Protein AF-A0A1G0IHU5-F1 (afdb_monomer)

Radius of gyration: 34.87 Å; Cα contacts (8 Å, |Δi|>4): 306; chains: 1; bounding box: 103×55×92 Å

Structure (mmCIF, N/CA/C/O backbone):
data_AF-A0A1G0IHU5-F1
#
_entry.id   AF-A0A1G0IHU5-F1
#
loop_
_atom_site.group_PDB
_atom_site.id
_atom_site.type_symbol
_atom_site.label_atom_id
_atom_site.label_alt_id
_atom_site.label_comp_id
_atom_site.label_asym_id
_atom_site.label_entity_id
_atom_site.label_seq_id
_atom_site.pdbx_PDB_ins_code
_atom_site.Cartn_x
_atom_site.Cartn_y
_atom_site.Cartn_z
_atom_site.occupancy
_atom_site.B_iso_or_equiv
_atom_site.auth_seq_id
_atom_site.auth_comp_id
_atom_site.auth_asym_id
_atom_site.auth_atom_id
_atom_site.pdbx_PDB_model_num
ATOM 1 N N . MET A 1 1 ? -79.367 5.651 58.253 1.00 60.62 1 MET A N 1
ATOM 2 C CA . MET A 1 1 ? -78.844 4.499 57.480 1.00 60.62 1 MET A CA 1
ATOM 3 C C . MET A 1 1 ? -77.615 4.851 56.625 1.00 60.62 1 MET A C 1
ATOM 5 O O . MET A 1 1 ? -76.841 3.959 56.310 1.00 60.62 1 MET A O 1
ATOM 9 N N . GLU A 1 2 ? -77.380 6.123 56.277 1.00 65.06 2 GLU A N 1
ATOM 10 C CA . GLU A 1 2 ? -76.252 6.534 55.413 1.00 65.06 2 GLU A CA 1
ATOM 11 C C . GLU A 1 2 ? -74.871 6.541 56.100 1.00 65.06 2 GLU A C 1
ATOM 13 O O . GLU A 1 2 ? -73.871 6.180 55.481 1.00 65.06 2 GLU A O 1
ATOM 18 N N . LEU A 1 3 ? -74.803 6.869 57.397 1.00 72.12 3 LEU A N 1
ATOM 19 C CA . LEU A 1 3 ? -73.546 6.939 58.163 1.00 72.12 3 LEU A CA 1
ATOM 20 C C . LEU A 1 3 ? -72.811 5.591 58.271 1.00 72.12 3 LEU A C 1
ATOM 22 O O . LEU A 1 3 ? -71.581 5.540 58.260 1.00 72.12 3 LEU A O 1
ATOM 26 N N . THR A 1 4 ? -73.549 4.485 58.350 1.00 78.25 4 THR A N 1
ATOM 27 C CA . THR A 1 4 ? -72.981 3.130 58.387 1.00 78.25 4 THR A CA 1
ATOM 28 C C . THR A 1 4 ? -72.361 2.741 57.049 1.00 78.25 4 THR A C 1
ATOM 30 O O . THR A 1 4 ? -71.260 2.195 57.031 1.00 78.25 4 THR A O 1
ATOM 33 N N . LYS A 1 5 ? -73.006 3.114 55.937 1.00 82.94 5 LYS A N 1
ATOM 34 C CA . LYS A 1 5 ? -72.528 2.829 54.578 1.00 82.94 5 LYS A CA 1
ATOM 35 C C . LYS A 1 5 ? -71.206 3.550 54.284 1.00 82.94 5 LYS A C 1
ATOM 37 O O . LYS A 1 5 ? -70.237 2.912 53.886 1.00 82.94 5 LYS A O 1
ATOM 42 N N . ALA A 1 6 ? -71.113 4.836 54.631 1.00 85.75 6 ALA A N 1
ATOM 43 C CA . ALA A 1 6 ? -69.888 5.625 54.468 1.00 85.75 6 ALA A CA 1
ATOM 44 C C . ALA A 1 6 ? -68.693 5.074 55.276 1.00 85.75 6 ALA A C 1
ATOM 46 O O . ALA A 1 6 ? -67.550 5.081 54.809 1.00 85.75 6 ALA A O 1
ATOM 47 N N . ARG A 1 7 ? -68.944 4.564 56.490 1.00 88.12 7 ARG A N 1
ATOM 48 C CA . ARG A 1 7 ? -67.910 3.942 57.332 1.00 88.12 7 ARG A CA 1
ATOM 49 C C . ARG A 1 7 ? -67.387 2.642 56.724 1.00 88.12 7 ARG A C 1
ATOM 51 O O . ARG A 1 7 ? -66.179 2.393 56.755 1.00 88.12 7 ARG A O 1
ATOM 58 N N . ASP A 1 8 ? -68.280 1.813 56.202 1.00 92.56 8 ASP A N 1
ATOM 59 C CA . ASP A 1 8 ? -67.909 0.525 55.621 1.00 92.56 8 ASP A CA 1
ATOM 60 C C . ASP A 1 8 ? -67.184 0.717 54.277 1.00 92.56 8 ASP A C 1
ATOM 62 O O . ASP A 1 8 ? -66.145 0.089 54.051 1.00 92.56 8 ASP A O 1
ATOM 66 N N . ASP A 1 9 ? -67.601 1.699 53.472 1.00 91.94 9 ASP A N 1
ATOM 67 C CA . ASP A 1 9 ? -66.885 2.131 52.265 1.00 91.94 9 ASP A CA 1
ATOM 68 C C . ASP A 1 9 ? -65.465 2.622 52.587 1.00 91.94 9 ASP A C 1
ATOM 70 O O . ASP A 1 9 ? -64.494 2.257 51.911 1.00 91.94 9 ASP A O 1
ATOM 74 N N . TRP A 1 10 ? -65.301 3.407 53.659 1.00 94.50 10 TRP A N 1
ATOM 75 C CA . TRP A 1 10 ? -63.981 3.852 54.109 1.00 94.50 10 TRP A CA 1
ATOM 76 C C . TRP A 1 10 ? -63.093 2.677 54.531 1.00 94.50 10 TRP A C 1
ATOM 78 O O . TRP A 1 10 ? -61.923 2.625 54.140 1.00 94.50 10 TRP A O 1
ATOM 88 N N . LYS A 1 11 ? -63.638 1.695 55.263 1.00 93.19 11 LYS A N 1
ATOM 89 C CA . LYS A 1 11 ? -62.898 0.485 55.664 1.00 93.19 11 LYS A CA 1
ATOM 90 C C . LYS A 1 11 ? -62.445 -0.331 54.455 1.00 93.19 11 LYS A C 1
ATOM 92 O O . LYS A 1 11 ? -61.284 -0.747 54.405 1.00 93.19 11 LYS A O 1
ATOM 97 N N . ILE A 1 12 ? -63.319 -0.526 53.467 1.00 93.44 12 ILE A N 1
ATOM 98 C CA . ILE A 1 12 ? -62.986 -1.232 52.220 1.00 93.44 12 ILE A CA 1
ATOM 99 C C . ILE A 1 12 ? -61.882 -0.477 51.471 1.00 93.44 12 ILE A C 1
ATOM 101 O O . ILE A 1 12 ? -60.873 -1.069 51.078 1.00 93.44 12 ILE A O 1
ATOM 105 N N . LYS A 1 13 ? -62.005 0.848 51.345 1.00 94.00 13 LYS A N 1
ATOM 106 C CA . LYS A 1 13 ? -61.009 1.696 50.675 1.00 94.00 13 LYS A CA 1
ATOM 107 C C . LYS A 1 13 ? -59.659 1.680 51.392 1.00 94.00 13 LYS A C 1
ATOM 109 O O . LYS A 1 13 ? -58.624 1.585 50.731 1.00 94.00 13 LYS A O 1
ATOM 114 N N . ALA A 1 14 ? -59.650 1.730 52.723 1.00 93.94 14 ALA A N 1
ATOM 115 C CA . ALA A 1 14 ? -58.438 1.636 53.533 1.00 93.94 14 ALA A CA 1
ATOM 116 C C . ALA A 1 14 ? -57.754 0.268 53.366 1.00 93.94 14 ALA A C 1
ATOM 118 O O . ALA A 1 14 ? -56.542 0.210 53.142 1.00 93.94 14 ALA A O 1
ATOM 119 N N . LYS A 1 15 ? -58.527 -0.827 53.377 1.00 93.69 15 LYS A N 1
ATOM 120 C CA . LYS A 1 15 ? -58.019 -2.190 53.150 1.00 93.69 15 LYS A CA 1
ATOM 121 C C . LYS A 1 15 ? -57.417 -2.346 51.752 1.00 93.69 15 LYS A C 1
ATOM 123 O O . LYS A 1 15 ? -56.297 -2.845 51.628 1.00 93.69 15 LYS A O 1
ATOM 128 N N . ASN A 1 16 ? -58.106 -1.854 50.722 1.00 94.50 16 ASN A N 1
ATOM 129 C CA . ASN A 1 16 ? -57.633 -1.897 49.336 1.00 94.50 16 ASN A CA 1
ATOM 130 C C . ASN A 1 16 ? -56.354 -1.070 49.156 1.00 94.50 16 ASN A C 1
ATOM 132 O O . ASN A 1 16 ? -55.374 -1.568 48.606 1.00 94.50 16 ASN A O 1
ATOM 136 N N . ARG A 1 17 ? -56.303 0.150 49.707 1.00 93.00 17 ARG A N 1
ATOM 137 C CA . ARG A 1 17 ? -55.085 0.982 49.703 1.00 93.00 17 ARG A CA 1
ATOM 138 C C . ARG A 1 17 ? -53.914 0.289 50.400 1.00 93.00 17 ARG A C 1
ATOM 140 O O . ARG A 1 17 ? -52.807 0.288 49.868 1.00 93.00 17 ARG A O 1
ATOM 147 N N . GLY A 1 18 ? -54.151 -0.344 51.549 1.00 95.38 18 GLY A N 1
ATOM 148 C CA . GLY A 1 18 ? -53.125 -1.098 52.273 1.00 95.38 18 GLY A CA 1
ATOM 149 C C . GLY A 1 18 ? -52.634 -2.347 51.530 1.00 95.38 18 GLY A C 1
ATOM 150 O O . GLY A 1 18 ? -51.463 -2.715 51.642 1.00 95.38 18 GLY A O 1
ATOM 151 N N . ALA A 1 19 ? -53.497 -3.009 50.756 1.00 93.88 19 ALA A N 1
ATOM 152 C CA . ALA A 1 19 ? -53.109 -4.122 49.890 1.00 93.88 19 ALA A CA 1
ATOM 153 C C . ALA A 1 19 ? -52.240 -3.641 48.716 1.00 93.88 19 ALA A C 1
ATOM 155 O O . ALA A 1 19 ? -51.133 -4.149 48.533 1.00 93.88 19 ALA A O 1
ATOM 156 N N . VAL A 1 20 ? -52.681 -2.601 48.000 1.00 94.81 20 VAL A N 1
ATOM 157 C CA . VAL A 1 20 ? -51.940 -1.998 46.877 1.00 94.81 20 VAL A CA 1
ATOM 158 C C . VAL A 1 20 ? -50.572 -1.480 47.328 1.00 94.81 20 VAL A C 1
ATOM 160 O O . VAL A 1 20 ? -49.559 -1.793 46.707 1.00 94.81 20 VAL A O 1
ATOM 163 N N . ALA A 1 21 ? -50.503 -0.767 48.457 1.00 94.19 21 ALA A N 1
ATOM 164 C CA . ALA A 1 21 ? -49.241 -0.256 48.992 1.00 94.19 21 ALA A CA 1
ATOM 165 C C . ALA A 1 21 ? -48.247 -1.378 49.345 1.00 94.19 21 ALA A C 1
ATOM 167 O O . ALA A 1 21 ? -47.041 -1.221 49.147 1.00 94.19 21 ALA A O 1
ATOM 168 N N . ARG A 1 22 ? -48.730 -2.527 49.840 1.00 94.69 22 ARG A N 1
ATOM 169 C CA . ARG A 1 22 ? -47.876 -3.696 50.115 1.00 94.69 22 ARG A CA 1
ATOM 170 C C . ARG A 1 22 ? -47.328 -4.322 48.837 1.00 94.69 22 ARG A C 1
ATOM 172 O O . ARG A 1 22 ? -46.149 -4.669 48.816 1.00 94.69 22 ARG A O 1
ATOM 179 N N . VAL A 1 23 ? -48.148 -4.442 47.793 1.00 95.00 23 VAL A N 1
ATOM 180 C CA . VAL A 1 23 ? -47.707 -4.952 46.484 1.00 95.00 23 VAL A CA 1
ATOM 181 C C . VAL A 1 23 ? -46.656 -4.020 45.879 1.00 95.00 23 VAL A C 1
ATOM 183 O O . VAL A 1 23 ? -45.553 -4.469 45.583 1.00 95.00 23 VAL A O 1
ATOM 186 N N . LEU A 1 24 ? -46.926 -2.711 45.827 1.00 94.38 24 LEU A N 1
ATOM 187 C CA . LEU A 1 24 ? -45.989 -1.722 45.280 1.00 94.38 24 LEU A CA 1
ATOM 188 C C . LEU A 1 24 ? -44.645 -1.700 46.018 1.00 94.38 24 LEU A C 1
ATOM 190 O O . LEU A 1 24 ? -43.597 -1.598 45.385 1.00 94.38 24 LEU A O 1
ATOM 194 N N . ARG A 1 25 ? -44.644 -1.844 47.351 1.00 95.31 25 ARG A N 1
ATOM 195 C CA . ARG A 1 25 ? -43.393 -1.948 48.122 1.00 95.31 25 ARG A CA 1
ATOM 196 C C . ARG A 1 25 ? -42.572 -3.173 47.722 1.00 95.31 25 ARG A C 1
ATOM 198 O O . ARG A 1 25 ? -41.359 -3.049 47.571 1.00 95.31 25 ARG A O 1
ATOM 205 N N . LYS A 1 26 ? -43.208 -4.333 47.522 1.00 95.56 26 LYS A N 1
ATOM 206 C CA . LYS A 1 26 ? -42.517 -5.548 47.055 1.00 95.56 26 LYS A CA 1
ATOM 207 C C . LYS A 1 26 ? -41.953 -5.358 45.645 1.00 95.56 26 LYS A C 1
ATOM 209 O O . LYS A 1 26 ? -40.797 -5.705 45.404 1.00 95.56 26 LYS A O 1
ATOM 214 N N . GLU A 1 27 ? -42.730 -4.749 44.752 1.00 93.88 27 GLU A N 1
ATOM 215 C CA . GLU A 1 27 ? -42.315 -4.441 43.379 1.00 93.88 27 GLU A CA 1
ATOM 216 C C . GLU A 1 27 ? -41.086 -3.517 43.357 1.00 93.88 27 GLU A C 1
ATOM 218 O O . GLU A 1 27 ? -40.096 -3.808 42.686 1.00 93.88 27 GLU A O 1
ATOM 223 N N . LEU A 1 28 ? -41.102 -2.442 44.156 1.00 95.12 28 LEU A N 1
ATOM 224 C CA . LEU A 1 28 ? -39.994 -1.487 44.258 1.00 95.12 28 LEU A CA 1
ATOM 225 C C . LEU A 1 28 ? -38.710 -2.136 44.780 1.00 95.12 28 LEU A C 1
ATOM 227 O O . LEU A 1 28 ? -37.630 -1.865 44.250 1.00 95.12 28 LEU A O 1
ATOM 231 N N . VAL A 1 29 ? -38.811 -3.009 45.786 1.00 95.81 29 VAL A N 1
ATOM 232 C CA . VAL A 1 29 ? -37.656 -3.763 46.299 1.00 95.81 29 VAL A CA 1
ATOM 233 C C . VAL A 1 29 ? -37.077 -4.663 45.206 1.00 95.81 29 VAL A C 1
ATOM 235 O O . VAL A 1 29 ? -35.861 -4.658 44.997 1.00 95.81 29 VAL A O 1
ATOM 238 N N . ARG A 1 30 ? -37.930 -5.366 44.450 1.00 95.50 30 ARG A N 1
ATOM 239 C CA . ARG A 1 30 ? -37.507 -6.222 43.330 1.00 95.50 30 ARG A CA 1
ATOM 240 C C . ARG A 1 30 ? -36.810 -5.421 42.229 1.00 95.50 30 ARG A C 1
ATOM 242 O O . ARG A 1 30 ? -35.717 -5.790 41.802 1.00 95.50 30 ARG A O 1
ATOM 249 N N . ILE A 1 31 ? -37.399 -4.306 41.798 1.00 93.31 31 ILE A N 1
ATOM 250 C CA . ILE A 1 31 ? -36.826 -3.439 40.756 1.00 93.31 31 ILE A CA 1
ATOM 251 C C . ILE A 1 31 ? -35.471 -2.882 41.204 1.00 93.31 31 ILE A C 1
ATOM 253 O O . ILE A 1 31 ? -34.513 -2.893 40.428 1.00 93.31 31 ILE A O 1
ATOM 257 N N . LYS A 1 32 ? -35.353 -2.443 42.463 1.00 94.75 32 LYS A N 1
ATOM 258 C CA . LYS A 1 32 ? -34.095 -1.916 43.009 1.00 94.75 32 LYS A CA 1
ATOM 259 C C . LYS A 1 32 ? -33.007 -2.992 43.079 1.00 94.75 32 LYS A C 1
ATOM 261 O O . LYS A 1 32 ? -31.864 -2.713 42.720 1.00 94.75 32 LYS A O 1
ATOM 266 N N . ALA A 1 33 ? -33.357 -4.218 43.473 1.00 94.38 33 ALA A N 1
ATOM 267 C CA . ALA A 1 33 ? -32.432 -5.351 43.479 1.00 94.38 33 ALA A CA 1
ATOM 268 C C . ALA A 1 33 ? -31.935 -5.692 42.063 1.00 94.38 33 ALA A C 1
ATOM 270 O O . ALA A 1 33 ? -30.727 -5.807 41.853 1.00 94.38 33 ALA A O 1
ATOM 271 N N . ASN A 1 34 ? -32.840 -5.755 41.081 1.00 93.12 34 ASN A N 1
ATOM 272 C CA . ASN A 1 34 ? -32.489 -6.007 39.681 1.00 93.12 34 ASN A CA 1
ATOM 273 C C . ASN A 1 34 ? -31.591 -4.906 39.109 1.00 93.12 34 ASN A C 1
ATOM 275 O O . ASN A 1 34 ? -30.564 -5.203 38.500 1.00 93.12 34 ASN A O 1
ATOM 279 N N . ARG A 1 35 ? -31.928 -3.633 39.353 1.00 93.44 35 ARG A N 1
ATOM 280 C CA . ARG A 1 35 ? -31.104 -2.492 38.927 1.00 93.44 35 ARG A CA 1
ATOM 281 C C . ARG A 1 35 ? -29.695 -2.577 39.514 1.00 93.44 35 ARG A C 1
ATOM 283 O O . ARG A 1 35 ? -28.726 -2.401 38.781 1.00 93.44 35 ARG A O 1
ATOM 290 N N . ASN A 1 36 ? -29.573 -2.886 40.804 1.00 94.50 36 ASN A N 1
ATOM 291 C CA . ASN A 1 36 ? -28.273 -3.029 41.457 1.00 94.50 36 ASN A CA 1
ATOM 292 C C . ASN A 1 36 ? -27.466 -4.209 40.899 1.00 94.50 36 ASN A C 1
ATOM 294 O O . ASN A 1 36 ? -26.257 -4.079 40.715 1.00 94.50 36 ASN A O 1
ATOM 298 N N . ALA A 1 37 ? -28.107 -5.341 40.602 1.00 93.88 37 ALA A N 1
ATOM 299 C CA . ALA A 1 37 ? -27.440 -6.480 39.976 1.00 93.88 37 ALA A CA 1
ATOM 300 C C . ALA A 1 37 ? -26.920 -6.135 38.569 1.00 93.88 37 ALA A C 1
ATOM 302 O O . ALA A 1 37 ? -25.780 -6.464 38.237 1.00 93.88 37 ALA A O 1
ATOM 303 N N . SER A 1 38 ? -27.715 -5.423 37.767 1.00 90.06 38 SER A N 1
ATOM 304 C CA . SER A 1 38 ? -27.302 -4.958 36.439 1.00 90.06 38 SER A CA 1
ATOM 305 C C . SER A 1 38 ? -26.157 -3.950 36.506 1.00 90.06 38 SER A C 1
ATOM 307 O O . SER A 1 38 ? -25.194 -4.089 35.761 1.00 90.06 38 SER A O 1
ATOM 309 N N . LEU A 1 39 ? -26.205 -2.987 37.434 1.00 93.69 39 LEU A N 1
ATOM 310 C CA . LEU A 1 39 ? -25.115 -2.025 37.632 1.00 93.69 39 LEU A CA 1
ATOM 311 C C . LEU A 1 39 ? -23.805 -2.722 38.014 1.00 93.69 39 LEU A C 1
ATOM 313 O O . LEU A 1 39 ? -22.766 -2.415 37.441 1.00 93.69 39 LEU A O 1
ATOM 317 N N . LYS A 1 40 ? -23.853 -3.716 38.910 1.00 93.81 40 LYS A N 1
ATOM 318 C CA . LYS A 1 40 ? -22.669 -4.520 39.252 1.00 93.81 40 LYS A CA 1
ATOM 319 C C . LYS A 1 40 ? -22.106 -5.261 38.038 1.00 93.81 40 LYS A C 1
ATOM 321 O O . LYS A 1 40 ? -20.894 -5.287 37.859 1.00 93.81 40 LYS A O 1
ATOM 326 N N . LYS A 1 41 ? -22.966 -5.834 37.187 1.00 93.50 41 LYS A N 1
ATOM 327 C CA . LYS A 1 41 ? -22.529 -6.490 35.944 1.00 93.50 41 LYS A CA 1
ATOM 328 C C . LYS A 1 41 ? -21.871 -5.507 34.981 1.00 93.50 41 LYS A C 1
ATOM 330 O O . LYS A 1 41 ? -20.849 -5.858 34.408 1.00 93.50 41 LYS A O 1
ATOM 335 N N . ILE A 1 42 ? -22.427 -4.305 34.825 1.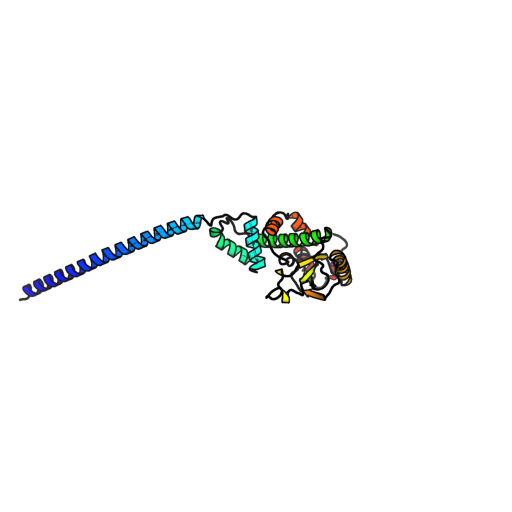00 89.88 42 ILE A N 1
ATOM 336 C CA . ILE A 1 42 ? -21.853 -3.260 33.966 1.00 89.88 42 ILE A CA 1
ATOM 337 C C . ILE A 1 42 ? -20.462 -2.876 34.464 1.00 89.88 42 ILE A C 1
ATOM 339 O O . ILE A 1 42 ? -19.528 -2.936 33.679 1.00 89.88 42 ILE A O 1
ATOM 343 N N . VAL A 1 43 ? -20.298 -2.597 35.761 1.00 93.19 43 VAL A N 1
ATOM 344 C CA . VAL A 1 43 ? -18.990 -2.235 36.337 1.00 93.19 43 VAL A CA 1
ATOM 345 C C . VAL A 1 43 ? -17.957 -3.346 36.124 1.00 93.19 43 VAL A C 1
ATOM 347 O O . VAL A 1 43 ? -16.862 -3.082 35.640 1.00 93.19 43 VAL A O 1
ATOM 350 N N . VAL A 1 44 ? -18.316 -4.607 36.396 1.00 91.50 44 VAL A N 1
ATOM 351 C CA . VAL A 1 44 ? -17.413 -5.753 36.175 1.00 91.50 44 VAL A CA 1
ATOM 352 C C . VAL A 1 44 ? -17.079 -5.933 34.692 1.00 91.50 44 VAL A C 1
ATOM 354 O O . VAL A 1 44 ? -15.946 -6.268 34.351 1.00 91.50 44 VAL A O 1
ATOM 357 N N . LEU A 1 45 ? -18.051 -5.741 33.796 1.00 85.94 45 LEU A N 1
ATOM 358 C CA . LEU A 1 45 ? -17.824 -5.822 32.355 1.00 85.94 45 LEU A CA 1
ATOM 359 C C . LEU A 1 45 ? -16.933 -4.683 31.871 1.00 85.94 45 LEU A C 1
ATOM 361 O O . LEU A 1 45 ? -16.021 -4.958 31.106 1.00 85.94 45 LEU A O 1
ATOM 365 N N . GLU A 1 46 ? -17.139 -3.452 32.333 1.00 84.31 46 GLU A N 1
ATOM 366 C CA . GLU A 1 46 ? -16.281 -2.305 32.026 1.00 84.31 46 GLU A CA 1
ATOM 367 C C . GLU A 1 46 ? -14.851 -2.532 32.513 1.00 84.31 46 GLU A C 1
ATOM 369 O O . GLU A 1 46 ? -13.906 -2.259 31.779 1.00 84.31 46 GLU A O 1
ATOM 374 N N . GLU A 1 47 ? -14.672 -3.098 33.703 1.00 86.38 47 GLU A N 1
ATOM 375 C CA . GLU A 1 47 ? -13.357 -3.415 34.259 1.00 86.38 47 GLU A CA 1
ATOM 376 C C . GLU A 1 47 ? -12.663 -4.554 33.491 1.00 86.38 47 GLU A C 1
ATOM 378 O O . GLU A 1 47 ? -11.471 -4.462 33.174 1.00 86.38 47 GLU A O 1
ATOM 383 N N . LYS A 1 48 ? -13.417 -5.579 33.068 1.00 82.94 48 LYS A N 1
ATOM 384 C CA . LYS A 1 48 ? -12.942 -6.607 32.122 1.00 82.94 48 LYS A CA 1
ATOM 385 C C . LYS A 1 48 ? -12.587 -6.019 30.755 1.00 82.94 48 LYS A C 1
ATOM 387 O O . LYS A 1 48 ? -11.562 -6.377 30.189 1.00 82.94 48 LYS A O 1
ATOM 392 N N . LEU A 1 49 ? -13.381 -5.090 30.229 1.00 74.06 49 LEU A N 1
ATOM 393 C CA . LEU A 1 49 ? -13.137 -4.446 28.934 1.00 74.06 49 LEU A CA 1
ATOM 394 C C . LEU A 1 49 ? -11.945 -3.487 28.999 1.00 74.06 49 LEU A C 1
ATOM 396 O O . LEU A 1 49 ? -11.209 -3.353 28.026 1.00 74.06 49 LEU A O 1
ATOM 400 N N . LYS A 1 50 ? -11.723 -2.845 30.148 1.00 72.69 50 LYS A N 1
ATOM 401 C CA . LYS A 1 50 ? -10.582 -1.961 30.405 1.00 72.69 50 LYS A CA 1
ATOM 402 C C . LYS A 1 50 ? -9.288 -2.755 30.586 1.00 72.69 50 LYS A C 1
ATOM 404 O O . LYS A 1 50 ? -8.267 -2.368 30.025 1.00 72.69 50 LYS A O 1
ATOM 409 N N . SER A 1 51 ? -9.340 -3.890 31.285 1.00 66.62 51 SER A N 1
ATOM 410 C CA . SER A 1 51 ? -8.201 -4.816 31.402 1.00 66.62 51 SER A CA 1
ATOM 411 C C . SER A 1 51 ? -7.881 -5.530 30.083 1.00 66.62 51 SER A C 1
ATOM 413 O O . SER A 1 51 ? -6.711 -5.661 29.740 1.00 66.62 51 SER A O 1
ATOM 415 N N . GLN A 1 52 ? -8.885 -5.898 29.281 1.00 62.66 52 GLN A N 1
ATOM 416 C CA . GLN A 1 52 ? -8.680 -6.433 27.926 1.00 62.66 52 GLN A CA 1
ATOM 417 C C . GLN A 1 52 ? -8.241 -5.353 26.922 1.00 62.66 52 GLN A C 1
ATOM 419 O O . GLN A 1 52 ? -7.430 -5.616 26.038 1.00 62.66 52 GLN A O 1
ATOM 424 N N . GLY A 1 53 ? -8.724 -4.117 27.067 1.00 51.19 53 GLY A N 1
ATOM 425 C CA . GLY A 1 53 ? -8.354 -2.976 26.224 1.00 51.19 53 GLY A CA 1
ATOM 426 C C . GLY A 1 53 ? -6.917 -2.489 26.432 1.00 51.19 53 GLY A C 1
ATOM 427 O O . GLY A 1 53 ? -6.337 -1.908 25.515 1.00 51.19 53 GLY A O 1
ATOM 428 N N . ALA A 1 54 ? -6.314 -2.773 27.590 1.00 51.56 54 ALA A N 1
ATOM 429 C CA . ALA A 1 54 ? -4.902 -2.497 27.849 1.00 51.56 54 ALA A CA 1
ATOM 430 C C . ALA A 1 54 ? -3.955 -3.356 26.985 1.00 51.56 54 ALA A C 1
ATOM 432 O O . ALA A 1 54 ? -2.834 -2.934 26.718 1.00 51.56 54 ALA A O 1
ATOM 433 N N . ALA A 1 55 ? -4.411 -4.512 26.485 1.00 48.66 55 ALA A N 1
ATOM 434 C CA . ALA A 1 55 ? -3.600 -5.413 25.662 1.00 48.66 55 ALA A CA 1
ATOM 435 C C . ALA A 1 55 ? -3.493 -5.001 24.177 1.00 48.66 55 ALA A C 1
ATOM 437 O O . ALA A 1 55 ? -2.700 -5.582 23.445 1.00 48.66 55 ALA A O 1
ATOM 438 N N . LEU A 1 56 ? -4.264 -4.006 23.712 1.00 51.53 56 LEU A N 1
ATOM 439 C CA . LEU A 1 56 ? -4.322 -3.625 22.288 1.00 51.53 56 LEU A CA 1
ATOM 440 C C . LEU A 1 56 ? -3.840 -2.202 21.989 1.00 51.53 56 LEU A C 1
ATOM 442 O O . LEU A 1 56 ? -3.757 -1.818 20.825 1.00 51.53 56 LEU A O 1
ATOM 446 N N . SER A 1 57 ? -3.474 -1.419 23.004 1.00 53.12 57 SER A N 1
ATOM 447 C CA . SER A 1 57 ? -2.953 -0.062 22.806 1.00 53.12 57 SER A CA 1
ATOM 448 C C . SER A 1 57 ? -1.449 -0.068 22.509 1.00 53.12 57 SER A C 1
ATOM 450 O O . SER A 1 57 ? -0.672 0.644 23.149 1.00 53.12 57 SER A O 1
ATOM 452 N N . ILE A 1 58 ? -1.020 -0.856 21.525 1.00 61.22 58 ILE A N 1
ATOM 453 C CA . ILE A 1 58 ? 0.315 -0.698 20.950 1.00 61.22 58 ILE A CA 1
ATOM 454 C C . ILE A 1 58 ? 0.200 0.455 19.965 1.00 61.22 58 ILE A C 1
ATOM 456 O O . ILE A 1 58 ? -0.337 0.298 18.872 1.00 61.22 58 ILE A O 1
ATOM 460 N N . LYS A 1 59 ? 0.672 1.636 20.368 1.00 75.69 59 LYS A N 1
ATOM 461 C CA . LYS A 1 59 ? 0.873 2.753 19.445 1.00 75.69 59 LYS A CA 1
ATOM 462 C C . LYS A 1 59 ? 1.776 2.245 18.311 1.00 75.69 59 LYS A C 1
ATOM 464 O O . LYS A 1 59 ? 2.938 1.947 18.592 1.00 75.69 59 LYS A O 1
ATOM 469 N N . PRO A 1 60 ? 1.282 2.117 17.066 1.00 81.81 60 PRO A N 1
ATOM 470 C CA . PRO A 1 60 ? 2.071 1.607 15.972 1.00 81.81 60 PRO A CA 1
ATOM 471 C C . PRO A 1 60 ? 3.214 2.581 15.757 1.00 81.81 60 PRO A C 1
ATOM 473 O O . PRO A 1 60 ? 3.028 3.806 15.718 1.00 81.81 60 PRO A O 1
ATOM 476 N N . ASP A 1 61 ? 4.409 2.026 15.627 1.00 89.06 61 ASP A N 1
ATOM 477 C CA . ASP A 1 61 ? 5.532 2.793 15.138 1.00 89.06 61 ASP A CA 1
ATOM 478 C C . ASP A 1 61 ? 5.259 3.249 13.692 1.00 89.06 61 ASP A C 1
ATOM 480 O O . ASP A 1 61 ? 4.283 2.867 13.030 1.00 89.06 61 ASP A O 1
ATOM 484 N N . LYS A 1 62 ? 6.122 4.127 13.184 1.00 90.62 62 LYS A N 1
ATOM 485 C CA . LYS A 1 62 ? 5.930 4.707 11.853 1.00 90.62 62 LYS A CA 1
ATOM 486 C C . LYS A 1 62 ? 5.925 3.634 10.756 1.00 90.62 62 LYS A C 1
ATOM 488 O O . LYS A 1 62 ? 5.167 3.774 9.799 1.00 90.62 62 LYS A O 1
ATOM 493 N N . VAL A 1 63 ? 6.732 2.579 10.903 1.00 93.25 63 VAL A N 1
ATOM 494 C CA . VAL A 1 63 ? 6.803 1.454 9.956 1.00 93.25 63 VAL A CA 1
ATOM 495 C C . VAL A 1 63 ? 5.478 0.705 9.927 1.00 93.25 63 VAL A C 1
ATOM 497 O O . VAL A 1 63 ? 4.909 0.530 8.852 1.00 93.25 63 VAL A O 1
ATOM 500 N N . THR A 1 64 ? 4.942 0.341 11.092 1.00 92.06 64 THR A N 1
ATOM 501 C CA . THR A 1 64 ? 3.660 -0.364 11.203 1.00 92.06 64 THR A CA 1
ATOM 502 C C . THR A 1 64 ? 2.521 0.473 10.633 1.00 92.06 64 THR A C 1
ATOM 504 O O . THR A 1 64 ? 1.686 -0.042 9.890 1.00 92.06 64 THR A O 1
ATOM 507 N N . LEU A 1 65 ? 2.503 1.784 10.902 1.00 93.44 65 LEU A N 1
ATOM 508 C CA . LEU A 1 65 ? 1.500 2.680 10.326 1.00 93.44 65 LEU A CA 1
ATOM 509 C C . LEU A 1 65 ? 1.575 2.718 8.792 1.00 93.44 65 LEU A C 1
ATOM 511 O O . LEU A 1 65 ? 0.538 2.669 8.127 1.00 93.44 65 LEU A O 1
ATOM 515 N N . ILE A 1 66 ? 2.782 2.801 8.226 1.00 94.31 66 ILE A N 1
ATOM 516 C CA . ILE A 1 66 ? 2.994 2.771 6.772 1.00 94.31 66 ILE A CA 1
ATOM 517 C C . ILE A 1 66 ? 2.557 1.425 6.200 1.00 94.31 66 ILE A C 1
ATOM 519 O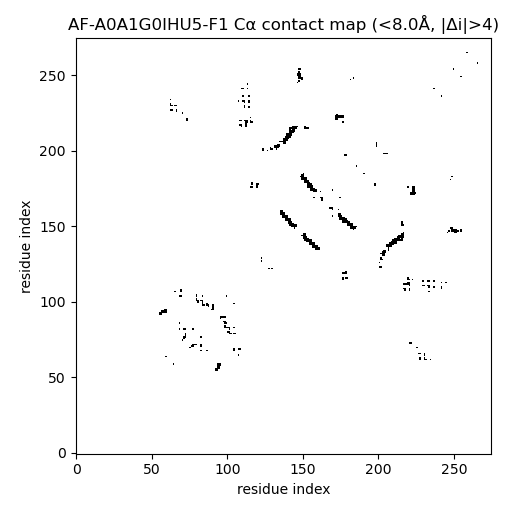 O . ILE A 1 66 ? 1.824 1.416 5.216 1.00 94.31 66 ILE A O 1
ATOM 523 N N . HIS A 1 67 ? 2.934 0.316 6.837 1.00 94.38 67 HIS A N 1
ATOM 524 C CA . HIS A 1 67 ? 2.538 -1.026 6.424 1.00 94.38 67 HIS A CA 1
ATOM 525 C C . HIS A 1 67 ? 1.014 -1.166 6.378 1.00 94.38 67 HIS A C 1
ATOM 527 O O . HIS A 1 67 ? 0.469 -1.446 5.317 1.00 94.38 67 HIS A O 1
ATOM 533 N N . ILE A 1 68 ? 0.306 -0.845 7.468 1.00 93.69 68 ILE A N 1
ATOM 534 C CA . ILE A 1 68 ? -1.168 -0.870 7.505 1.00 93.69 68 ILE A CA 1
ATOM 535 C C . ILE A 1 68 ? -1.757 0.007 6.392 1.00 93.69 68 ILE A C 1
ATOM 537 O O . ILE A 1 68 ? -2.667 -0.409 5.676 1.00 93.69 68 ILE A O 1
ATOM 541 N N . THR A 1 69 ? -1.231 1.223 6.224 1.00 94.62 69 THR A N 1
ATOM 542 C CA . THR A 1 69 ? -1.714 2.172 5.212 1.00 94.62 69 THR A CA 1
ATOM 543 C C . THR A 1 69 ? -1.549 1.626 3.793 1.00 94.62 69 THR A C 1
ATOM 545 O O . THR A 1 69 ? -2.470 1.736 2.983 1.00 94.62 69 THR A O 1
ATOM 548 N N . LEU A 1 70 ? -0.389 1.046 3.483 1.00 93.81 70 LEU A N 1
ATOM 549 C CA . LEU A 1 70 ? -0.095 0.474 2.172 1.00 93.81 70 LEU A CA 1
ATOM 550 C C . LEU A 1 70 ? -0.880 -0.820 1.941 1.00 93.81 70 LEU A C 1
ATOM 552 O O . LEU A 1 70 ? -1.402 -0.994 0.847 1.00 93.81 70 LEU A O 1
ATOM 556 N N . SER A 1 71 ? -1.099 -1.659 2.956 1.00 92.19 71 SER A N 1
ATOM 557 C CA . SER A 1 71 ? -1.967 -2.840 2.843 1.00 92.19 71 SER A CA 1
ATOM 558 C C . SER A 1 71 ? -3.416 -2.462 2.523 1.00 92.19 71 SER A C 1
ATOM 560 O O . SER A 1 71 ? -4.038 -3.086 1.664 1.00 92.19 71 SER A O 1
ATOM 562 N N . LEU A 1 72 ? -3.952 -1.395 3.129 1.00 93.19 72 LEU A N 1
ATOM 563 C CA . LEU A 1 72 ? -5.285 -0.880 2.781 1.00 93.19 72 LEU A CA 1
ATOM 564 C C . LEU A 1 72 ? -5.372 -0.429 1.313 1.00 93.19 72 LEU A C 1
ATOM 566 O O . LEU A 1 72 ? -6.434 -0.533 0.700 1.00 93.19 72 LEU A O 1
ATOM 570 N N . PHE A 1 73 ? -4.271 0.058 0.739 1.00 90.69 73 PHE A N 1
ATOM 571 C CA . PHE A 1 73 ? -4.212 0.451 -0.667 1.00 90.69 73 PHE A CA 1
ATOM 572 C C . PHE A 1 73 ? -4.018 -0.746 -1.610 1.00 90.69 73 PHE A C 1
ATOM 574 O O . PHE A 1 73 ? -4.780 -0.906 -2.558 1.00 90.69 73 PHE A O 1
ATOM 581 N N . LEU A 1 74 ? -3.017 -1.587 -1.352 1.00 83.88 74 LEU A N 1
ATOM 582 C CA . LEU A 1 74 ? -2.592 -2.667 -2.246 1.00 83.88 74 LEU A CA 1
ATOM 583 C C . LEU A 1 74 ? -3.526 -3.874 -2.189 1.00 83.88 74 LEU A C 1
ATOM 585 O O . LEU A 1 74 ? -3.890 -4.429 -3.227 1.00 83.88 74 LEU A O 1
ATOM 589 N N . VAL A 1 75 ? -3.929 -4.256 -0.977 1.00 85.19 75 VAL A N 1
ATOM 590 C CA . VAL A 1 75 ? -4.813 -5.401 -0.732 1.00 85.19 75 VAL A CA 1
ATOM 591 C C . VAL A 1 75 ? -6.259 -4.932 -0.686 1.00 85.19 75 VAL A C 1
ATOM 593 O O . VAL A 1 75 ? -7.097 -5.435 -1.423 1.00 85.19 75 VAL A O 1
ATOM 596 N N . GLY A 1 76 ? -6.545 -3.906 0.120 1.00 84.62 76 GLY A N 1
ATOM 597 C CA . GLY A 1 76 ? -7.909 -3.393 0.280 1.00 84.62 76 GLY A CA 1
ATOM 598 C C . GLY A 1 76 ? -8.440 -2.599 -0.918 1.00 84.62 76 GLY A C 1
ATOM 599 O O . GLY A 1 76 ? -9.631 -2.298 -0.956 1.00 84.62 76 GLY A O 1
ATOM 600 N N . ARG A 1 77 ? -7.575 -2.217 -1.873 1.00 85.31 77 ARG A N 1
ATOM 601 C CA . ARG A 1 77 ? -7.912 -1.381 -3.046 1.00 85.31 77 ARG A CA 1
ATOM 602 C C . ARG A 1 77 ? -8.652 -0.089 -2.679 1.00 85.31 77 ARG A C 1
ATOM 604 O O . ARG A 1 77 ? -9.441 0.449 -3.455 1.00 85.31 77 ARG A O 1
ATOM 611 N N . ILE A 1 78 ? -8.378 0.446 -1.489 1.00 88.44 78 ILE A N 1
ATOM 612 C CA . ILE A 1 78 ? -9.056 1.629 -0.961 1.00 88.44 78 ILE A CA 1
ATOM 613 C C . ILE A 1 78 ? -8.364 2.895 -1.483 1.00 88.44 78 ILE A C 1
ATOM 615 O O . ILE A 1 78 ? -7.154 3.065 -1.360 1.00 88.44 78 ILE A O 1
ATOM 619 N N . GLY A 1 79 ? -9.127 3.850 -2.019 1.00 85.62 79 GLY A N 1
ATOM 620 C CA . GLY A 1 79 ? -8.573 5.141 -2.447 1.00 85.62 79 GLY A CA 1
ATOM 621 C C . GLY A 1 79 ? -7.990 5.964 -1.283 1.00 85.62 79 GLY A C 1
ATOM 622 O O . GLY A 1 79 ? -8.499 5.930 -0.165 1.00 85.62 79 GLY A O 1
ATOM 623 N N . PHE A 1 80 ? -6.966 6.789 -1.531 1.00 89.75 80 PHE A N 1
ATOM 624 C CA . PHE A 1 80 ? -6.202 7.486 -0.474 1.00 89.75 80 PHE A CA 1
ATOM 625 C C . PHE A 1 80 ? -7.042 8.323 0.498 1.00 89.75 80 PHE A C 1
ATOM 627 O O . PHE A 1 80 ? -6.798 8.326 1.705 1.00 89.75 80 PHE A O 1
ATOM 634 N N . ARG A 1 81 ? -8.055 9.038 -0.008 1.00 92.75 81 ARG A N 1
ATOM 635 C CA . ARG A 1 81 ? -8.975 9.815 0.841 1.00 92.75 81 ARG A CA 1
ATOM 636 C C . ARG A 1 81 ? -9.809 8.905 1.742 1.00 92.75 81 ARG A C 1
ATOM 638 O O . ARG A 1 81 ? -10.082 9.260 2.884 1.00 92.75 81 ARG A O 1
ATOM 645 N N . ALA A 1 82 ? -10.217 7.741 1.240 1.00 93.81 82 ALA A N 1
ATOM 646 C CA . ALA A 1 82 ? -10.931 6.749 2.031 1.00 93.81 82 ALA A CA 1
ATOM 647 C C . ALA A 1 82 ? -10.008 6.108 3.077 1.00 93.81 82 ALA A C 1
ATOM 649 O O . ALA A 1 82 ? -10.401 6.074 4.236 1.00 93.81 82 ALA A O 1
ATOM 650 N N . ILE A 1 83 ? -8.763 5.759 2.733 1.00 95.88 83 ILE A N 1
ATOM 651 C CA . ILE A 1 83 ? -7.767 5.278 3.709 1.00 95.88 83 ILE A CA 1
ATOM 652 C C . ILE A 1 83 ? -7.568 6.294 4.838 1.00 95.88 83 ILE A C 1
ATOM 654 O O . ILE A 1 83 ? -7.640 5.938 6.010 1.00 95.88 83 ILE A O 1
ATOM 658 N N . SER A 1 84 ? -7.387 7.576 4.506 1.00 95.62 84 SER A N 1
ATOM 659 C CA . SER A 1 84 ? -7.234 8.639 5.510 1.00 95.62 84 SER A CA 1
ATOM 660 C C . SER A 1 84 ? -8.435 8.711 6.467 1.00 95.62 84 SER A C 1
ATOM 662 O O . SER A 1 84 ? -8.257 8.838 7.679 1.00 95.62 84 SER A O 1
ATOM 664 N N . ARG A 1 85 ? -9.664 8.557 5.948 1.00 96.06 85 ARG A N 1
ATOM 665 C CA . ARG A 1 85 ? -10.890 8.491 6.766 1.00 96.06 85 ARG A CA 1
ATOM 666 C C . ARG A 1 85 ? -10.946 7.230 7.630 1.00 96.06 85 ARG A C 1
ATOM 668 O O . ARG A 1 85 ? -11.260 7.344 8.809 1.00 96.06 85 ARG A O 1
ATOM 675 N N . VAL A 1 86 ? -10.607 6.065 7.079 1.00 95.06 86 VAL A N 1
ATOM 676 C CA . VAL A 1 86 ? -10.558 4.790 7.816 1.00 95.06 86 VAL A CA 1
ATOM 677 C C . VAL A 1 86 ? -9.577 4.889 8.983 1.00 95.06 86 VAL A C 1
ATOM 679 O O . VAL A 1 86 ? -9.953 4.636 10.123 1.00 95.06 86 VAL A O 1
ATOM 682 N N . LEU A 1 87 ? -8.352 5.357 8.738 1.00 94.56 87 LEU A N 1
ATOM 683 C CA . LEU A 1 87 ? -7.343 5.531 9.786 1.00 94.56 87 LEU A CA 1
ATOM 684 C C . LEU A 1 87 ? -7.748 6.582 10.825 1.00 94.56 87 LEU A C 1
ATOM 686 O O . LEU A 1 87 ? -7.384 6.456 11.991 1.00 94.56 87 LEU A O 1
ATOM 690 N N . LYS A 1 88 ? -8.523 7.600 10.431 1.00 93.75 88 LYS A N 1
ATOM 691 C CA . LYS A 1 88 ? -9.097 8.574 11.368 1.00 93.75 88 LYS A CA 1
ATOM 692 C C . LYS A 1 88 ? -10.151 7.939 12.276 1.00 93.75 88 LYS A C 1
ATOM 694 O O . LYS A 1 88 ? -10.170 8.245 13.459 1.00 93.75 88 LYS A O 1
ATOM 699 N N . VAL A 1 89 ? -11.003 7.059 11.752 1.00 93.62 89 VAL A N 1
ATOM 700 C CA . VAL A 1 89 ? -11.994 6.322 12.560 1.00 93.62 89 VAL A CA 1
ATOM 701 C C . VAL A 1 89 ? -11.300 5.351 13.516 1.00 93.62 89 VAL A C 1
ATOM 703 O O . VAL A 1 89 ? -11.680 5.243 14.679 1.00 93.62 89 VAL A O 1
ATOM 706 N N . LEU A 1 90 ? -10.247 4.682 13.047 1.00 90.12 90 LEU A N 1
ATOM 707 C CA . LEU A 1 90 ? -9.492 3.710 13.835 1.00 90.12 90 LEU A CA 1
ATOM 708 C C . LEU A 1 90 ? -8.448 4.346 14.764 1.00 90.12 90 LEU A C 1
ATOM 710 O O . LEU A 1 90 ? -7.773 3.622 15.491 1.00 90.12 90 LEU A O 1
ATOM 714 N N . SER A 1 91 ? -8.304 5.674 14.781 1.00 89.56 91 SER A N 1
ATOM 715 C CA . SER A 1 91 ? -7.183 6.339 15.454 1.00 89.56 91 SER A CA 1
ATOM 716 C C . SER A 1 91 ? -7.143 6.068 16.959 1.00 89.56 91 SER A C 1
ATOM 718 O O . SER A 1 91 ? -6.066 5.853 17.507 1.00 89.56 91 SER A O 1
ATOM 720 N N . SER A 1 92 ? -8.306 6.014 17.618 1.00 83.88 92 SER A N 1
ATOM 721 C CA . SER A 1 92 ? -8.420 5.728 19.054 1.00 83.88 92 SER A CA 1
ATOM 722 C C . SER A 1 92 ? -8.090 4.277 19.398 1.00 83.88 92 SER A C 1
ATOM 724 O O . SER A 1 92 ? -7.526 4.012 20.454 1.00 83.88 92 SER A O 1
ATOM 726 N N . LYS A 1 93 ? -8.412 3.338 18.503 1.00 84.75 93 LYS A N 1
ATOM 727 C CA . LYS A 1 93 ? -8.141 1.905 18.682 1.00 84.75 93 LYS A CA 1
ATOM 728 C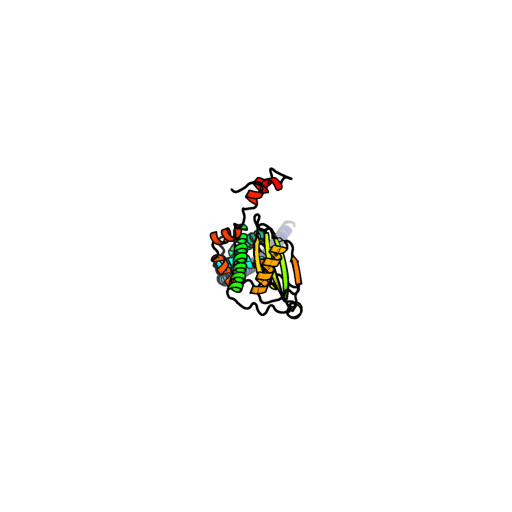 C . LYS A 1 93 ? -6.706 1.539 18.340 1.00 84.75 93 LYS A C 1
ATOM 730 O O . LYS A 1 93 ? -6.137 0.671 18.984 1.00 84.75 93 LYS A O 1
ATOM 735 N N . LEU A 1 94 ? -6.130 2.223 17.359 1.00 83.75 94 LEU A N 1
ATOM 736 C CA . LEU A 1 94 ? -4.751 2.037 16.933 1.00 83.75 94 LEU A CA 1
ATOM 737 C C . LEU A 1 94 ? -3.779 2.949 17.692 1.00 83.75 94 LEU A C 1
ATOM 739 O O . LEU A 1 94 ? -2.609 2.945 17.372 1.00 83.75 94 LEU A O 1
ATOM 743 N N . GLY A 1 95 ? -4.207 3.800 18.629 1.00 85.62 95 GLY A N 1
ATOM 744 C CA . GLY A 1 95 ? -3.294 4.730 19.313 1.00 85.62 95 GLY A CA 1
ATOM 745 C C . GLY A 1 95 ? -2.576 5.723 18.379 1.00 85.62 95 GLY A C 1
ATOM 746 O O . GLY A 1 95 ? -1.489 6.211 18.695 1.00 85.62 95 GLY A O 1
ATOM 747 N N . ILE A 1 96 ? -3.157 6.028 17.214 1.00 87.81 96 ILE A N 1
ATOM 748 C CA . ILE A 1 96 ? -2.587 6.959 16.233 1.00 87.81 96 ILE A CA 1
ATOM 749 C C . ILE A 1 96 ? -2.988 8.383 16.624 1.00 87.81 96 ILE A C 1
ATOM 751 O O . ILE A 1 96 ? -4.165 8.732 16.604 1.00 87.81 96 ILE A O 1
ATOM 755 N N . ALA A 1 97 ? -2.005 9.239 16.909 1.00 85.50 97 ALA A N 1
ATOM 756 C CA . ALA A 1 97 ? -2.265 10.633 17.281 1.00 85.50 97 ALA A CA 1
ATOM 757 C C . ALA A 1 97 ? -2.904 11.448 16.140 1.00 85.50 97 ALA A C 1
ATOM 759 O O . ALA A 1 97 ? -3.788 12.270 16.366 1.00 85.50 97 ALA A O 1
ATOM 760 N N . LYS A 1 98 ? -2.458 11.222 14.898 1.00 89.12 98 LYS A N 1
ATOM 761 C CA . LYS A 1 98 ? -2.969 11.903 13.705 1.00 89.12 98 LYS A CA 1
ATOM 762 C C . LYS A 1 98 ? -2.936 10.964 12.506 1.00 89.12 98 LYS A C 1
ATOM 764 O O . LYS A 1 98 ? -1.873 10.474 12.134 1.00 89.12 98 LYS A O 1
ATOM 769 N N . ALA A 1 99 ? -4.094 10.742 11.890 1.00 92.00 99 ALA A N 1
ATOM 770 C CA . ALA A 1 99 ? -4.179 9.961 10.663 1.00 92.00 99 ALA A CA 1
ATOM 771 C C . ALA A 1 99 ? -3.421 10.665 9.517 1.00 92.00 99 ALA A C 1
ATOM 773 O O . ALA A 1 99 ? -3.521 11.893 9.383 1.00 92.00 99 ALA A O 1
ATOM 774 N N . PRO A 1 100 ? -2.680 9.921 8.675 1.00 93.94 100 PRO A N 1
ATOM 775 C CA . PRO A 1 100 ? -2.006 10.498 7.520 1.00 93.94 100 PRO A CA 1
ATOM 776 C C . PRO A 1 100 ? -3.039 11.064 6.539 1.00 93.94 100 PRO A C 1
ATOM 778 O O . PRO A 1 100 ? -4.101 10.475 6.310 1.00 93.94 100 PRO A O 1
ATOM 781 N N . CYS A 1 101 ? -2.744 12.226 5.955 1.00 94.19 101 CYS A N 1
ATOM 782 C CA . CYS A 1 101 ? -3.600 12.803 4.924 1.00 94.19 101 CYS A CA 1
ATOM 783 C C . CYS A 1 101 ? -3.403 12.069 3.589 1.00 94.19 101 CYS A C 1
ATOM 785 O O . CYS A 1 101 ? -2.394 11.396 3.374 1.00 94.19 101 CYS A O 1
ATOM 787 N N . ALA A 1 102 ? -4.347 12.230 2.658 1.00 88.44 102 ALA A N 1
ATOM 788 C CA . ALA A 1 102 ? -4.285 11.580 1.346 1.00 88.44 102 ALA A CA 1
ATOM 789 C C . ALA A 1 102 ? -2.969 11.857 0.589 1.00 88.44 102 ALA A C 1
ATOM 791 O O . ALA A 1 102 ? -2.470 10.969 -0.097 1.00 88.44 102 ALA A O 1
ATOM 792 N N . GLN A 1 103 ? -2.379 13.049 0.750 1.00 86.56 103 GLN A N 1
ATOM 793 C CA . GLN A 1 103 ? -1.092 13.381 0.134 1.00 86.56 103 GLN A CA 1
ATOM 794 C C . GLN A 1 103 ? 0.063 12.572 0.737 1.00 86.56 103 GLN A C 1
ATOM 796 O O . GLN A 1 103 ? 0.891 12.044 0.001 1.00 86.56 103 GLN A O 1
ATOM 801 N N . THR A 1 104 ? 0.107 12.428 2.065 1.00 92.81 104 THR A N 1
ATOM 802 C CA . THR A 1 104 ? 1.106 11.588 2.743 1.00 92.81 104 THR A CA 1
ATOM 803 C C . THR A 1 104 ? 1.024 10.143 2.260 1.00 92.81 104 THR A C 1
ATOM 805 O O . THR A 1 104 ? 2.047 9.546 1.943 1.00 92.81 104 THR A O 1
ATOM 808 N N . ILE A 1 105 ? -0.195 9.616 2.130 1.00 91.94 105 ILE A N 1
ATOM 809 C CA . ILE A 1 105 ? -0.446 8.259 1.631 1.00 91.94 105 ILE A CA 1
ATOM 810 C C . ILE A 1 105 ? 0.040 8.123 0.183 1.00 91.94 105 ILE A C 1
ATOM 812 O O . ILE A 1 105 ? 0.765 7.185 -0.136 1.00 91.94 105 ILE A O 1
ATOM 816 N N . SER A 1 106 ? -0.291 9.090 -0.680 1.00 84.62 106 SER A N 1
ATOM 817 C CA . SER A 1 106 ? 0.185 9.115 -2.068 1.00 84.62 106 SER A CA 1
ATOM 818 C C . SER A 1 106 ? 1.714 9.122 -2.153 1.00 84.62 106 SER A C 1
ATOM 820 O O . SER A 1 106 ? 2.280 8.426 -2.993 1.00 84.62 106 SER A O 1
ATOM 822 N N . ASN A 1 107 ? 2.388 9.880 -1.284 1.00 85.50 107 ASN A N 1
ATOM 823 C CA . ASN A 1 107 ? 3.848 9.916 -1.236 1.00 85.50 107 ASN A CA 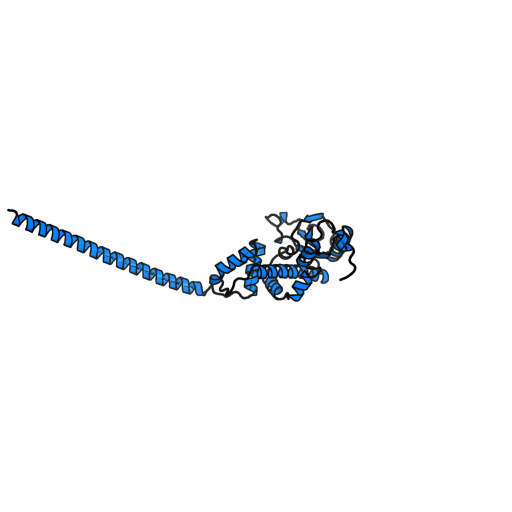1
ATOM 824 C C . ASN A 1 107 ? 4.428 8.560 -0.813 1.00 85.50 107 ASN A C 1
ATOM 826 O O . ASN A 1 107 ? 5.406 8.115 -1.402 1.00 85.50 107 ASN A O 1
ATOM 830 N N . TRP A 1 108 ? 3.827 7.875 0.165 1.00 92.94 108 TRP A N 1
ATOM 831 C CA . TRP A 1 108 ? 4.274 6.537 0.572 1.00 92.94 108 TRP A CA 1
ATOM 832 C C . TRP A 1 108 ? 4.107 5.495 -0.531 1.00 92.94 108 TRP A C 1
ATOM 834 O O . TRP A 1 108 ? 5.025 4.715 -0.754 1.00 92.94 108 TRP A O 1
ATOM 844 N N . VAL A 1 109 ? 2.991 5.515 -1.265 1.00 86.56 109 VAL A N 1
ATOM 845 C CA . VAL A 1 109 ? 2.780 4.617 -2.416 1.00 86.56 109 VAL A CA 1
ATOM 846 C C . VAL A 1 109 ? 3.820 4.858 -3.507 1.00 86.56 109 VAL A C 1
ATOM 848 O O . VAL A 1 109 ? 4.355 3.919 -4.088 1.00 86.56 109 VAL A O 1
ATOM 851 N N . MET A 1 110 ? 4.148 6.118 -3.770 1.00 78.31 110 MET A N 1
ATOM 852 C CA . MET A 1 110 ? 5.158 6.460 -4.766 1.00 78.31 110 MET A CA 1
ATOM 853 C C . MET A 1 110 ? 6.564 6.046 -4.333 1.00 78.31 110 MET A C 1
ATOM 855 O O . MET A 1 110 ? 7.315 5.500 -5.129 1.00 78.31 110 MET A O 1
ATOM 859 N N . ARG A 1 111 ? 6.908 6.225 -3.056 1.00 83.50 111 ARG A N 1
ATOM 860 C CA . ARG A 1 111 ? 8.164 5.702 -2.504 1.00 83.50 111 ARG A CA 1
ATOM 861 C C . ARG A 1 111 ? 8.221 4.184 -2.563 1.00 83.50 111 ARG A C 1
ATOM 863 O O . ARG A 1 111 ? 9.271 3.653 -2.882 1.00 83.50 111 ARG A O 1
ATOM 870 N N . LEU A 1 112 ? 7.108 3.492 -2.317 1.00 85.31 112 LEU A N 1
ATOM 871 C CA . LEU A 1 112 ? 7.044 2.043 -2.504 1.00 85.31 112 LEU A CA 1
ATOM 872 C C . LEU A 1 112 ? 7.292 1.674 -3.970 1.00 85.31 112 LEU A C 1
ATOM 874 O O . LEU A 1 112 ? 8.044 0.749 -4.244 1.00 85.31 112 LEU A O 1
ATOM 878 N N . SER A 1 113 ? 6.717 2.434 -4.903 1.00 75.56 113 SER A N 1
ATOM 879 C CA . SER A 1 113 ? 6.948 2.247 -6.341 1.00 75.56 113 SER A CA 1
ATOM 880 C C . SER A 1 113 ? 8.438 2.385 -6.679 1.00 75.56 113 SER A C 1
ATOM 882 O O . SER A 1 113 ? 8.976 1.551 -7.400 1.00 75.56 113 SER A O 1
ATOM 884 N N . ILE A 1 114 ? 9.122 3.379 -6.099 1.00 71.38 114 ILE A N 1
ATOM 885 C CA . ILE A 1 114 ? 10.577 3.568 -6.230 1.00 71.38 114 ILE A CA 1
ATOM 886 C C . ILE A 1 114 ? 11.340 2.389 -5.628 1.00 71.38 114 ILE A C 1
ATOM 888 O O . ILE A 1 114 ? 12.222 1.864 -6.292 1.00 71.38 114 ILE A O 1
ATOM 892 N N . VAL A 1 115 ? 10.986 1.936 -4.422 1.00 79.75 115 VAL A N 1
ATOM 893 C CA . VAL A 1 115 ? 11.621 0.773 -3.776 1.00 79.75 115 VAL A CA 1
ATOM 894 C C . VAL A 1 115 ? 11.514 -0.469 -4.659 1.00 79.75 115 VAL A C 1
ATOM 896 O O . VAL A 1 115 ? 12.499 -1.182 -4.824 1.00 79.75 115 VAL A O 1
ATOM 899 N N . LYS A 1 116 ? 10.342 -0.724 -5.250 1.00 75.44 116 LYS A N 1
ATOM 900 C CA . LYS A 1 116 ? 10.129 -1.870 -6.144 1.00 75.44 116 LYS A CA 1
ATOM 901 C C . LYS A 1 116 ? 10.914 -1.732 -7.452 1.00 75.44 116 LYS A C 1
ATOM 903 O O . LYS A 1 116 ? 11.505 -2.705 -7.901 1.00 75.44 116 LYS A O 1
ATOM 908 N N . ILE A 1 117 ? 10.989 -0.525 -8.016 1.00 65.62 117 ILE A N 1
ATOM 909 C CA . ILE A 1 117 ? 11.802 -0.242 -9.210 1.00 65.62 117 ILE A CA 1
ATOM 910 C C . ILE A 1 117 ? 13.297 -0.406 -8.914 1.00 65.62 117 ILE A C 1
ATOM 912 O O . ILE A 1 117 ? 14.005 -1.046 -9.678 1.00 65.62 117 ILE A O 1
ATOM 916 N N . GLN A 1 118 ? 13.785 0.147 -7.804 1.00 70.19 118 GLN A N 1
ATOM 917 C CA . GLN A 1 118 ? 15.181 0.023 -7.389 1.00 70.19 118 GLN A CA 1
ATOM 918 C C . GLN A 1 118 ? 15.547 -1.430 -7.127 1.00 70.19 118 GLN A C 1
ATOM 920 O O . GLN A 1 118 ? 16.592 -1.862 -7.589 1.00 70.19 118 GLN A O 1
ATOM 925 N N . ALA A 1 119 ? 14.672 -2.193 -6.468 1.00 69.19 119 ALA A N 1
ATOM 926 C CA . ALA A 1 119 ? 14.876 -3.623 -6.281 1.00 69.19 119 ALA A CA 1
ATOM 927 C C . ALA A 1 119 ? 15.001 -4.350 -7.628 1.00 69.19 119 ALA A C 1
ATOM 929 O O . ALA A 1 119 ? 15.911 -5.153 -7.776 1.00 69.19 119 ALA A O 1
ATOM 930 N N . ALA A 1 120 ? 14.162 -4.026 -8.618 1.00 61.41 120 ALA A N 1
ATOM 931 C CA . ALA A 1 120 ? 14.274 -4.593 -9.964 1.00 61.41 120 ALA A CA 1
ATOM 932 C C . ALA A 1 120 ? 15.596 -4.206 -10.663 1.00 61.41 120 ALA A C 1
ATOM 934 O O . ALA A 1 120 ? 16.252 -5.057 -11.254 1.00 61.41 120 ALA A O 1
ATOM 935 N N . ILE A 1 121 ? 16.041 -2.949 -10.541 1.00 60.66 121 ILE A N 1
ATOM 936 C CA . ILE A 1 121 ? 17.308 -2.468 -11.128 1.00 60.66 121 ILE A CA 1
ATOM 937 C C . ILE A 1 121 ? 18.536 -3.069 -10.425 1.00 60.66 121 ILE A C 1
ATOM 939 O O . ILE A 1 121 ? 19.524 -3.410 -11.068 1.00 60.66 121 ILE A O 1
ATOM 943 N N . GLU A 1 122 ? 18.533 -3.151 -9.095 1.00 63.09 122 GLU A N 1
ATOM 944 C CA . GLU A 1 122 ? 19.621 -3.770 -8.327 1.00 63.09 122 GLU A CA 1
ATOM 945 C C . GLU A 1 122 ? 19.719 -5.260 -8.634 1.00 63.09 122 GLU A C 1
ATOM 947 O O . GLU A 1 122 ? 20.820 -5.785 -8.787 1.00 63.09 122 GLU A O 1
ATOM 952 N N . PHE A 1 123 ? 18.569 -5.911 -8.793 1.00 58.38 123 PHE A N 1
ATOM 953 C CA . PHE A 1 123 ? 18.474 -7.291 -9.232 1.00 58.38 123 PHE A CA 1
ATOM 954 C C . PHE A 1 123 ? 19.087 -7.485 -10.632 1.00 58.38 123 PHE A C 1
ATOM 956 O O . PHE A 1 123 ? 19.922 -8.371 -10.803 1.00 58.38 123 PHE A O 1
ATOM 963 N N . GLU A 1 124 ? 18.779 -6.598 -11.589 1.00 50.31 124 GLU A N 1
ATOM 964 C CA . GLU A 1 124 ? 19.402 -6.561 -12.925 1.00 50.31 124 GLU A CA 1
ATOM 965 C C . GLU A 1 124 ? 20.935 -6.416 -12.848 1.00 50.31 124 GLU A C 1
ATOM 967 O O . GLU A 1 124 ? 21.683 -7.152 -13.492 1.00 50.31 124 GLU A O 1
ATOM 972 N N . LYS A 1 125 ? 21.426 -5.474 -12.034 1.00 53.16 125 LYS A N 1
ATOM 973 C CA . LYS A 1 125 ? 22.863 -5.166 -11.912 1.00 53.16 125 LYS A CA 1
ATOM 974 C C . LYS A 1 125 ? 23.668 -6.244 -11.200 1.00 53.16 125 LYS A C 1
ATOM 976 O O . LYS A 1 125 ? 24.856 -6.384 -11.475 1.00 53.16 125 LYS A O 1
ATOM 981 N N . ALA A 1 126 ? 23.055 -6.973 -10.272 1.00 55.16 126 ALA A N 1
ATOM 982 C CA . ALA A 1 126 ? 23.729 -8.011 -9.501 1.00 55.16 126 ALA A CA 1
ATOM 983 C C . ALA A 1 126 ? 24.036 -9.271 -10.329 1.00 55.16 126 ALA A C 1
ATOM 985 O O . ALA A 1 126 ? 24.585 -10.225 -9.779 1.00 55.16 126 ALA A O 1
ATOM 986 N N . GLY A 1 127 ? 23.646 -9.316 -11.614 1.00 46.78 127 GLY A N 1
ATOM 987 C CA . GLY A 1 127 ? 23.654 -10.556 -12.394 1.00 46.78 127 GLY A CA 1
ATOM 988 C C . GLY A 1 127 ?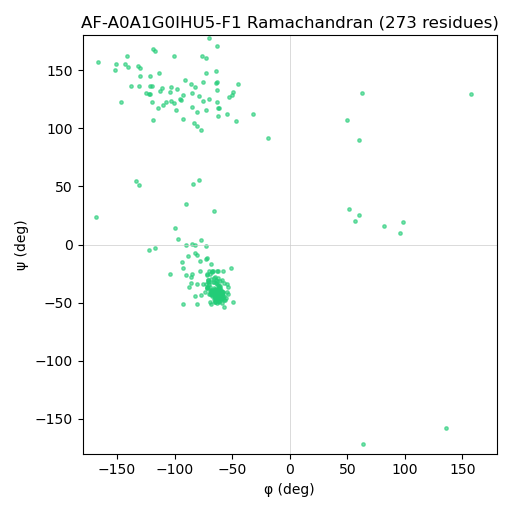 22.817 -11.642 -11.717 1.00 46.78 127 GLY A C 1
ATOM 989 O O . GLY A 1 127 ? 23.044 -12.831 -11.940 1.00 46.78 127 GLY A O 1
ATOM 990 N N . GLY A 1 128 ? 21.903 -11.228 -10.828 1.00 43.78 128 GLY A N 1
ATOM 991 C CA . GLY A 1 128 ? 21.007 -12.115 -10.130 1.00 43.78 128 GLY A CA 1
ATOM 992 C C . GLY A 1 128 ? 20.165 -12.761 -11.199 1.00 43.78 128 GLY A C 1
ATOM 993 O O . GLY A 1 128 ? 19.377 -12.081 -11.848 1.00 43.78 128 GLY A O 1
ATOM 994 N N . LEU A 1 129 ? 20.386 -14.057 -11.411 1.00 40.34 129 LEU A N 1
ATOM 995 C CA . LEU A 1 129 ? 19.492 -14.896 -12.183 1.00 40.34 129 LEU A CA 1
ATOM 996 C C . LEU A 1 129 ? 18.087 -14.583 -11.678 1.00 40.34 129 LEU A C 1
ATOM 998 O O . LEU A 1 129 ? 17.712 -15.015 -10.582 1.00 40.34 129 LEU A O 1
ATOM 1002 N N . VAL A 1 130 ? 17.294 -13.849 -12.470 1.00 45.06 130 VAL A N 1
ATOM 1003 C CA . VAL A 1 130 ? 15.862 -14.097 -12.396 1.00 45.06 130 VAL A CA 1
ATOM 1004 C C . VAL A 1 130 ? 15.792 -15.593 -12.607 1.00 45.06 130 VAL A C 1
ATOM 1006 O O . VAL A 1 130 ? 16.460 -16.085 -13.520 1.00 45.06 130 VAL A O 1
ATOM 1009 N N . ARG A 1 131 ? 15.117 -16.312 -11.699 1.00 46.12 131 ARG A N 1
ATOM 1010 C CA . ARG A 1 131 ? 14.766 -17.722 -11.907 1.00 46.12 131 ARG A CA 1
ATOM 1011 C C . ARG A 1 131 ? 14.546 -17.885 -13.393 1.00 46.12 131 ARG A C 1
ATOM 1013 O O . ARG A 1 131 ? 13.640 -17.205 -13.859 1.00 46.12 131 ARG A O 1
ATOM 1020 N N . ASP A 1 132 ? 15.425 -18.631 -14.062 1.00 44.91 132 ASP A N 1
ATOM 1021 C CA . ASP A 1 132 ? 15.469 -18.819 -15.511 1.00 44.91 132 ASP A CA 1
ATOM 1022 C C . ASP A 1 132 ? 14.114 -18.426 -16.125 1.00 44.91 132 ASP A C 1
ATOM 1024 O O . ASP A 1 132 ? 13.175 -19.225 -16.100 1.00 44.91 132 ASP A O 1
ATOM 1028 N N . ILE A 1 133 ? 13.930 -17.158 -16.555 1.00 50.88 133 ILE A N 1
ATOM 1029 C CA . ILE A 1 133 ? 12.690 -16.754 -17.251 1.00 50.88 133 ILE A CA 1
ATOM 1030 C C . ILE A 1 133 ? 12.868 -17.248 -18.685 1.00 50.88 133 ILE A C 1
ATOM 1032 O O . ILE A 1 133 ? 12.863 -16.502 -19.663 1.00 50.88 133 ILE A O 1
ATOM 1036 N N . THR A 1 134 ? 13.118 -18.542 -18.797 1.00 47.62 134 THR A N 1
ATOM 1037 C CA . THR A 1 134 ? 13.348 -19.284 -20.011 1.00 47.62 134 THR A CA 1
ATOM 1038 C C . THR A 1 134 ? 12.220 -20.303 -20.049 1.00 47.62 134 THR A C 1
ATOM 1040 O O . THR A 1 134 ? 12.155 -21.234 -19.257 1.00 47.62 134 THR A O 1
ATOM 1043 N N . ASN A 1 135 ? 11.273 -20.060 -20.958 1.00 51.16 135 ASN A N 1
ATOM 1044 C CA . ASN A 1 135 ? 9.996 -20.765 -21.088 1.00 51.16 135 ASN A CA 1
ATOM 1045 C C . ASN A 1 135 ? 9.051 -20.641 -19.874 1.00 51.16 135 ASN A C 1
ATOM 1047 O O . ASN A 1 135 ? 9.394 -20.898 -18.728 1.00 51.16 135 ASN A O 1
ATOM 1051 N N . GLY A 1 136 ? 7.793 -20.281 -20.141 1.00 61.50 136 GLY A N 1
ATOM 1052 C CA . GLY A 1 136 ? 6.749 -20.281 -19.111 1.00 61.50 136 GLY A CA 1
ATOM 1053 C C . GLY A 1 136 ? 6.451 -18.929 -18.461 1.00 61.50 136 GLY A C 1
ATOM 1054 O O . GLY A 1 136 ? 5.838 -18.914 -17.403 1.00 61.50 136 GLY A O 1
ATOM 1055 N N . TYR A 1 137 ? 6.819 -17.801 -19.076 1.00 70.81 137 TYR A N 1
ATOM 1056 C CA . TYR A 1 137 ? 6.342 -16.472 -18.672 1.00 70.81 137 TYR A CA 1
ATOM 1057 C C . TYR A 1 137 ? 5.815 -15.680 -19.875 1.00 70.81 137 TYR A C 1
ATOM 1059 O O . TYR A 1 137 ? 6.359 -15.779 -20.978 1.00 70.81 137 TYR A O 1
ATOM 1067 N N . VAL A 1 138 ? 4.776 -14.874 -19.651 1.00 73.94 138 VAL A N 1
ATOM 1068 C CA . VAL A 1 138 ? 4.274 -13.855 -20.586 1.00 73.94 138 VAL A CA 1
ATOM 1069 C C . VAL A 1 138 ? 4.726 -12.499 -20.093 1.00 73.94 138 VAL A C 1
ATOM 1071 O O . VAL A 1 138 ? 4.565 -12.180 -18.913 1.00 73.94 138 VAL A O 1
ATOM 1074 N N . TRP A 1 139 ? 5.297 -11.703 -20.992 1.00 74.62 139 TRP A N 1
ATOM 1075 C CA . TRP A 1 139 ? 5.658 -10.334 -20.669 1.00 74.62 139 TRP A CA 1
ATOM 1076 C C . TRP A 1 139 ? 4.479 -9.425 -21.011 1.00 74.62 139 TRP A C 1
ATOM 1078 O O . TRP A 1 139 ? 3.773 -9.626 -21.994 1.00 74.62 139 TRP A O 1
ATOM 1088 N N . MET A 1 140 ? 4.235 -8.420 -20.188 1.00 75.19 140 MET A N 1
ATOM 1089 C CA . MET A 1 140 ? 3.255 -7.375 -20.453 1.00 75.19 140 MET A CA 1
ATOM 1090 C C . MET A 1 140 ? 3.990 -6.050 -20.443 1.00 75.19 140 MET A C 1
ATOM 1092 O O . MET A 1 140 ? 4.850 -5.810 -19.594 1.00 75.19 140 MET A O 1
ATOM 1096 N N . ILE A 1 141 ? 3.670 -5.205 -21.406 1.00 73.44 141 ILE A N 1
ATOM 1097 C CA . ILE A 1 141 ? 4.285 -3.902 -21.563 1.00 73.44 141 ILE A CA 1
ATOM 1098 C C . ILE A 1 141 ? 3.185 -2.882 -21.319 1.00 73.44 141 ILE A C 1
ATOM 1100 O O . ILE A 1 141 ? 2.202 -2.845 -22.046 1.00 73.44 141 ILE A O 1
ATOM 1104 N N . ASP A 1 142 ? 3.347 -2.069 -20.283 1.00 76.19 142 ASP A N 1
ATOM 1105 C CA . ASP A 1 142 ? 2.465 -0.929 -20.034 1.00 76.19 142 ASP A CA 1
ATOM 1106 C C . ASP A 1 142 ? 3.237 0.340 -20.370 1.00 76.19 142 ASP A C 1
ATOM 1108 O O . ASP A 1 142 ? 4.320 0.605 -19.823 1.00 76.19 142 ASP A O 1
ATOM 1112 N N . LEU A 1 143 ? 2.670 1.118 -21.285 1.00 68.31 143 LEU A N 1
ATOM 1113 C CA . LEU A 1 143 ? 3.059 2.495 -21.522 1.00 68.31 143 LEU A CA 1
ATOM 1114 C C . LEU A 1 143 ? 2.065 3.378 -20.797 1.00 68.31 143 LEU A C 1
ATOM 1116 O O . LEU A 1 143 ? 0.895 3.465 -21.164 1.00 68.31 143 LEU A O 1
ATOM 1120 N N . SER A 1 144 ? 2.536 4.127 -19.809 1.00 67.69 144 SER A N 1
ATOM 1121 C CA . SER A 1 144 ? 1.667 5.106 -19.180 1.00 67.69 144 SER A CA 1
ATOM 1122 C C . SER A 1 144 ? 2.301 6.467 -19.037 1.00 67.69 144 SER A C 1
ATOM 1124 O O . SER A 1 144 ? 3.513 6.668 -18.975 1.00 67.69 144 SER A O 1
ATOM 1126 N N . ILE A 1 145 ? 1.409 7.445 -19.011 1.00 59.31 145 ILE A N 1
ATOM 1127 C CA . ILE A 1 145 ? 1.732 8.849 -18.869 1.00 59.31 145 ILE A CA 1
ATOM 1128 C C . ILE A 1 145 ? 2.169 9.056 -17.416 1.00 59.31 145 ILE A C 1
ATOM 1130 O O . ILE A 1 145 ? 1.398 8.827 -16.479 1.00 59.31 145 ILE A O 1
ATOM 1134 N N . GLY A 1 146 ? 3.431 9.432 -17.218 1.00 55.94 146 GLY A N 1
ATOM 1135 C CA . GLY A 1 146 ? 3.943 9.837 -15.916 1.00 55.94 146 GLY A CA 1
ATOM 1136 C C . GLY A 1 146 ? 3.371 11.188 -15.476 1.00 55.94 146 GLY A C 1
ATOM 1137 O O . GLY A 1 146 ? 2.619 11.852 -16.190 1.00 55.94 146 GLY A O 1
ATOM 1138 N N . LEU A 1 147 ? 3.738 11.632 -14.274 1.00 43.88 147 LEU A N 1
ATOM 1139 C CA . LEU A 1 147 ? 3.485 13.009 -13.849 1.00 43.88 147 LEU A CA 1
ATOM 1140 C C . LEU A 1 147 ? 4.519 13.927 -14.520 1.00 43.88 147 LEU A C 1
ATOM 1142 O O . LEU A 1 147 ? 5.635 14.032 -14.036 1.00 43.88 147 LEU A O 1
ATOM 1146 N N . GLY A 1 148 ? 4.162 14.585 -15.624 1.00 59.38 148 GLY A N 1
ATOM 1147 C CA . GLY A 1 148 ? 5.080 15.435 -16.398 1.00 59.38 148 GLY A CA 1
ATOM 1148 C C . GLY A 1 148 ? 4.954 15.192 -17.903 1.00 59.38 148 GLY A C 1
ATOM 1149 O O . GLY A 1 148 ? 3.943 14.675 -18.374 1.00 59.38 148 GLY A O 1
ATOM 1150 N N . ALA A 1 149 ? 5.997 15.541 -18.654 1.00 52.19 149 ALA A N 1
ATOM 1151 C CA . ALA A 1 149 ? 6.138 15.151 -20.062 1.00 52.19 149 ALA A CA 1
ATOM 1152 C C . ALA A 1 149 ? 6.709 13.725 -20.247 1.00 52.19 149 ALA A C 1
ATOM 1154 O O . ALA A 1 149 ? 6.774 13.231 -21.367 1.00 52.19 149 ALA A O 1
ATOM 1155 N N . GLY A 1 150 ? 7.141 13.064 -19.166 1.00 61.97 150 GLY A N 1
ATOM 1156 C CA . GLY A 1 150 ? 7.733 11.727 -19.213 1.00 61.97 150 GLY A CA 1
ATOM 1157 C C . GLY A 1 150 ? 6.686 10.619 -19.343 1.00 61.97 150 GLY A C 1
ATOM 1158 O O . GLY A 1 150 ? 5.751 10.530 -18.545 1.00 61.97 150 GLY A O 1
ATOM 1159 N N . LYS A 1 151 ? 6.868 9.742 -20.327 1.00 72.56 151 LYS A N 1
ATOM 1160 C CA . LYS A 1 151 ? 6.170 8.466 -20.480 1.00 72.56 151 LYS A CA 1
ATOM 1161 C C . LYS A 1 151 ? 6.993 7.365 -19.813 1.00 72.56 151 LYS A C 1
ATOM 1163 O O . LYS A 1 151 ? 8.189 7.221 -20.076 1.00 72.56 151 LYS A O 1
ATOM 1168 N N . ILE A 1 152 ? 6.343 6.597 -18.952 1.00 73.94 152 ILE A N 1
ATOM 1169 C CA . ILE A 1 152 ? 6.933 5.453 -18.265 1.00 73.94 152 ILE A CA 1
ATOM 1170 C C . ILE A 1 152 ? 6.599 4.212 -19.088 1.00 73.94 152 ILE A C 1
ATOM 1172 O O . ILE A 1 152 ? 5.429 3.955 -19.365 1.00 73.94 152 ILE A O 1
ATOM 1176 N N . LEU A 1 153 ? 7.630 3.470 -19.467 1.00 76.50 153 LEU A N 1
ATOM 1177 C CA . LEU A 1 153 ? 7.528 2.133 -20.025 1.00 76.50 153 LEU A CA 1
ATOM 1178 C C . LEU A 1 153 ? 7.845 1.148 -18.906 1.00 76.50 153 LEU A C 1
ATOM 1180 O O . LEU A 1 153 ? 8.928 1.211 -18.321 1.00 76.50 153 LEU A O 1
ATOM 1184 N N . SER A 1 154 ? 6.912 0.256 -18.605 1.00 77.81 154 SER A N 1
ATOM 1185 C CA . SER A 1 154 ? 7.118 -0.821 -17.639 1.00 77.81 154 SER A CA 1
ATOM 1186 C C . SER A 1 154 ? 6.947 -2.176 -18.303 1.00 77.81 154 SER A C 1
ATOM 1188 O O . SER A 1 154 ? 6.026 -2.373 -19.090 1.00 77.81 154 SER A O 1
ATOM 1190 N N . VAL A 1 155 ? 7.860 -3.088 -17.984 1.00 77.12 155 VAL A N 1
ATOM 1191 C CA . VAL A 1 155 ? 7.862 -4.479 -18.426 1.00 77.12 155 VAL A CA 1
ATOM 1192 C C . VAL A 1 155 ? 7.555 -5.329 -17.212 1.00 77.12 155 VAL A C 1
ATOM 1194 O O . VAL A 1 155 ? 8.269 -5.300 -16.207 1.00 77.12 155 VAL A O 1
ATOM 1197 N N . LEU A 1 156 ? 6.467 -6.065 -17.321 1.00 80.50 156 LEU A N 1
ATOM 1198 C CA . LEU A 1 156 ? 5.934 -6.938 -16.302 1.00 80.50 156 LEU A CA 1
ATOM 1199 C C . LEU A 1 156 ? 6.030 -8.385 -16.781 1.00 80.50 156 LEU A C 1
ATOM 1201 O O . LEU A 1 156 ? 5.875 -8.631 -17.972 1.00 80.50 156 LEU A O 1
ATOM 1205 N N . ALA A 1 157 ? 6.238 -9.341 -15.884 1.00 78.56 157 ALA A N 1
ATOM 1206 C CA . ALA A 1 157 ? 6.242 -10.764 -16.206 1.00 78.56 157 ALA A CA 1
ATOM 1207 C C . ALA A 1 157 ? 5.205 -11.514 -15.370 1.00 78.56 157 ALA A C 1
ATOM 1209 O O . ALA A 1 157 ? 5.167 -11.389 -14.147 1.00 78.56 157 ALA A O 1
ATOM 1210 N N . LEU A 1 158 ? 4.377 -12.310 -16.045 1.00 79.88 158 LEU A N 1
ATOM 1211 C CA . LEU A 1 158 ? 3.421 -13.235 -15.445 1.00 79.88 158 LEU A CA 1
ATOM 1212 C C . LEU A 1 158 ? 3.853 -14.668 -15.748 1.00 79.88 158 LEU A C 1
ATOM 1214 O O . LEU A 1 158 ? 4.128 -15.001 -16.900 1.00 79.88 158 LEU A O 1
ATOM 1218 N N . ASN A 1 159 ? 3.871 -15.528 -14.734 1.00 77.19 159 ASN A N 1
ATOM 1219 C CA . ASN A 1 159 ? 4.155 -16.948 -14.922 1.00 77.19 159 ASN A CA 1
ATOM 1220 C C . ASN A 1 159 ? 2.986 -17.638 -15.659 1.00 77.19 159 ASN A C 1
ATOM 1222 O O . ASN A 1 159 ? 1.846 -17.581 -15.211 1.00 77.19 159 ASN A O 1
ATOM 1226 N N . LEU A 1 160 ? 3.250 -18.315 -16.778 1.00 75.44 160 LEU A N 1
ATOM 1227 C CA . LEU A 1 160 ? 2.253 -19.059 -17.561 1.00 75.44 160 LEU A CA 1
ATOM 1228 C C . LEU A 1 160 ? 1.679 -20.258 -16.804 1.00 75.44 160 LEU A C 1
ATOM 1230 O O . LEU A 1 160 ? 0.518 -20.608 -17.012 1.00 75.44 160 LEU A O 1
ATOM 1234 N N . ASN A 1 161 ? 2.450 -20.854 -15.895 1.00 74.00 161 ASN A N 1
ATOM 1235 C CA . ASN A 1 161 ? 1.984 -21.940 -15.035 1.00 74.00 161 ASN A CA 1
ATOM 1236 C C . ASN A 1 161 ? 1.108 -21.440 -13.875 1.00 74.00 161 ASN A C 1
ATOM 1238 O O . ASN A 1 161 ? 0.696 -22.252 -13.050 1.00 74.00 161 ASN A O 1
ATOM 1242 N N . HIS A 1 162 ? 0.797 -20.137 -13.805 1.00 78.75 162 HIS A N 1
ATOM 1243 C CA . HIS A 1 162 ? -0.083 -19.551 -12.786 1.00 78.75 162 HIS A CA 1
ATOM 1244 C C . HIS A 1 162 ? -1.396 -20.328 -12.649 1.00 78.75 162 HIS A C 1
ATOM 1246 O O . HIS A 1 162 ? -1.713 -20.783 -11.557 1.00 78.75 162 HIS A O 1
ATOM 1252 N N . HIS A 1 163 ? -2.068 -20.611 -13.770 1.00 77.25 163 HIS A N 1
ATOM 1253 C CA . HIS A 1 163 ? -3.334 -21.353 -13.797 1.00 77.25 163 HIS A CA 1
ATOM 1254 C C . HIS A 1 163 ? -3.235 -22.798 -13.272 1.00 77.25 163 HIS A C 1
ATOM 1256 O O . HIS A 1 163 ? -4.245 -23.384 -12.898 1.00 77.25 163 HIS A O 1
ATOM 1262 N N . ALA A 1 164 ? -2.036 -23.390 -13.282 1.00 77.69 164 ALA A N 1
ATOM 1263 C CA . ALA A 1 164 ? -1.790 -24.741 -12.785 1.00 77.69 164 ALA A CA 1
ATOM 1264 C C . ALA A 1 164 ? -1.350 -24.754 -11.310 1.00 77.69 164 ALA A C 1
ATOM 1266 O O . ALA A 1 164 ? -1.440 -25.787 -10.652 1.00 77.69 164 ALA A O 1
ATOM 1267 N N . GLN A 1 165 ? -0.844 -23.627 -10.798 1.00 79.44 165 GLN A N 1
ATOM 1268 C CA . GLN A 1 165 ? -0.282 -23.508 -9.448 1.00 79.44 165 GLN A CA 1
ATOM 1269 C C . GLN A 1 165 ? -1.216 -22.795 -8.467 1.00 79.44 165 GLN A C 1
ATOM 1271 O O . GLN A 1 165 ? -1.093 -23.001 -7.259 1.00 79.44 165 GLN A O 1
ATOM 1276 N N . LEU A 1 166 ? -2.113 -21.943 -8.963 1.00 80.69 166 LEU A N 1
ATOM 1277 C CA . LEU A 1 166 ? -2.947 -21.058 -8.159 1.00 80.69 166 LEU A CA 1
ATOM 1278 C C . LEU A 1 166 ? -4.412 -21.157 -8.597 1.00 80.69 166 LEU A C 1
ATOM 1280 O O . LEU A 1 166 ? -4.720 -21.159 -9.784 1.00 80.69 166 LEU A O 1
ATOM 1284 N N . ASP A 1 167 ? -5.316 -21.216 -7.618 1.00 86.06 167 ASP A N 1
ATOM 1285 C CA . ASP A 1 167 ? -6.768 -21.372 -7.815 1.00 86.06 167 ASP A CA 1
ATOM 1286 C C . ASP A 1 167 ? -7.493 -20.015 -7.935 1.00 86.06 167 ASP A C 1
ATOM 1288 O O . ASP A 1 167 ? -8.604 -19.803 -7.450 1.00 86.06 167 ASP A O 1
ATOM 1292 N N . HIS A 1 168 ? -6.830 -19.029 -8.538 1.00 78.94 168 HIS A N 1
ATOM 1293 C CA . HIS A 1 168 ? -7.397 -17.706 -8.787 1.00 78.94 168 HIS A CA 1
ATOM 1294 C C . HIS A 1 168 ? -6.946 -17.175 -10.144 1.00 78.94 168 HIS A C 1
ATOM 1296 O O . HIS A 1 168 ? -5.989 -17.666 -10.727 1.00 78.94 168 HIS A O 1
ATOM 1302 N N . ALA A 1 169 ? -7.642 -16.169 -10.674 1.00 78.81 169 ALA A N 1
ATOM 1303 C CA . ALA A 1 169 ? -7.217 -15.492 -11.899 1.00 78.81 169 ALA A CA 1
ATOM 1304 C C . ALA A 1 169 ? -5.990 -14.595 -11.633 1.00 78.81 169 ALA A C 1
ATOM 1306 O O . ALA A 1 169 ? -5.926 -14.008 -10.552 1.00 78.81 169 ALA A O 1
ATOM 1307 N N . PRO A 1 170 ? -5.061 -14.414 -12.595 1.00 80.38 170 PRO A N 1
ATOM 1308 C CA . PRO A 1 170 ? -3.889 -13.561 -12.418 1.00 80.38 170 PRO A CA 1
ATOM 1309 C C . PRO A 1 170 ? -4.227 -12.164 -11.893 1.00 80.38 170 PRO A C 1
ATOM 1311 O O . PRO A 1 170 ? -5.063 -11.443 -12.445 1.00 80.38 170 PRO A O 1
ATOM 1314 N N . THR A 1 171 ? -3.539 -11.759 -10.833 1.00 79.94 171 THR A N 1
ATOM 1315 C CA . THR A 1 171 ? -3.606 -10.419 -10.253 1.00 79.94 171 THR A CA 1
ATOM 1316 C C . THR A 1 171 ? -2.244 -9.737 -10.349 1.00 79.94 171 THR A C 1
ATOM 1318 O O . THR A 1 171 ? -1.227 -10.384 -10.559 1.00 79.94 171 THR A O 1
ATOM 1321 N N . LEU A 1 172 ? -2.181 -8.419 -10.130 1.00 74.31 172 LEU A N 1
ATOM 1322 C CA . LEU A 1 172 ? -0.899 -7.696 -10.111 1.00 74.31 172 LEU A CA 1
ATOM 1323 C C . LEU A 1 172 ? 0.099 -8.223 -9.059 1.00 74.31 172 LEU A C 1
ATOM 1325 O O . LEU A 1 172 ? 1.296 -8.030 -9.231 1.00 74.31 172 LEU A O 1
ATOM 1329 N N . GLN A 1 173 ? -0.369 -8.902 -8.003 1.00 77.25 173 GLN A N 1
ATOM 1330 C CA . GLN A 1 173 ? 0.517 -9.519 -7.004 1.00 77.25 173 GLN A CA 1
ATOM 1331 C C . GLN A 1 173 ? 1.234 -10.759 -7.549 1.00 77.25 173 GLN A C 1
ATOM 1333 O O . GLN A 1 173 ? 2.320 -11.088 -7.078 1.00 77.25 173 GLN A O 1
ATOM 1338 N N . ASP A 1 174 ? 0.638 -11.414 -8.546 1.00 78.44 174 ASP A N 1
ATOM 1339 C CA . ASP A 1 174 ? 1.190 -12.580 -9.241 1.00 78.44 174 ASP A CA 1
ATOM 1340 C C . ASP A 1 174 ? 2.143 -12.176 -10.382 1.00 78.44 174 ASP A C 1
ATOM 1342 O O . ASP A 1 174 ? 2.666 -13.026 -11.103 1.00 78.44 174 ASP A O 1
ATOM 1346 N N . VAL A 1 175 ? 2.339 -10.866 -10.566 1.00 78.62 175 VAL A N 1
ATOM 1347 C CA . VAL A 1 175 ? 3.127 -10.266 -11.637 1.00 78.62 175 VAL A CA 1
ATOM 1348 C C . VAL A 1 175 ? 4.389 -9.632 -11.058 1.00 78.62 175 VAL A C 1
ATOM 1350 O O . VAL A 1 175 ? 4.356 -8.901 -10.062 1.00 78.62 175 VAL A O 1
ATOM 1353 N N . GLU A 1 176 ? 5.514 -9.879 -11.719 1.00 76.81 176 GLU A N 1
ATOM 1354 C CA . GLU A 1 176 ? 6.812 -9.310 -11.372 1.00 76.81 176 GLU A CA 1
ATOM 1355 C C . GLU A 1 176 ? 7.116 -8.096 -12.251 1.00 76.81 176 GLU A C 1
ATOM 1357 O O . GLU A 1 176 ? 6.936 -8.128 -13.466 1.00 76.81 176 GLU A O 1
ATOM 1362 N N . CYS A 1 177 ? 7.587 -7.004 -11.647 1.00 76.19 177 CYS A N 1
ATOM 1363 C CA . CYS A 1 177 ? 8.073 -5.851 -12.397 1.00 76.19 177 CYS A CA 1
ATOM 1364 C C . CYS A 1 177 ? 9.527 -6.105 -12.800 1.00 76.19 177 CYS A C 1
ATOM 1366 O O . CYS A 1 177 ? 10.418 -5.996 -11.962 1.00 76.19 177 CYS A O 1
ATOM 1368 N N . VAL A 1 178 ? 9.750 -6.432 -14.071 1.00 76.12 178 VAL A N 1
ATOM 1369 C CA . VAL A 1 178 ? 11.060 -6.833 -14.604 1.00 76.12 178 VAL A CA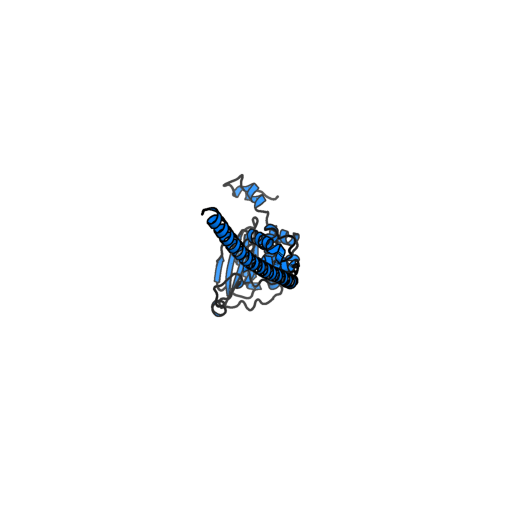 1
ATOM 1370 C C . VAL A 1 178 ? 11.921 -5.621 -14.926 1.00 76.12 178 VAL A C 1
ATOM 1372 O O . VAL A 1 178 ? 13.099 -5.585 -14.594 1.00 76.12 178 VAL A O 1
ATOM 1375 N N . ALA A 1 179 ? 11.336 -4.607 -15.563 1.00 71.44 179 ALA A N 1
ATOM 1376 C CA . ALA A 1 179 ? 12.071 -3.408 -15.939 1.00 71.44 179 ALA A CA 1
ATOM 1377 C C . ALA A 1 179 ? 11.154 -2.189 -16.004 1.00 71.44 179 ALA A C 1
ATOM 1379 O O . ALA A 1 179 ? 9.975 -2.295 -16.340 1.00 71.44 179 ALA A O 1
ATOM 1380 N N . VAL A 1 180 ? 11.708 -1.011 -15.721 1.00 75.56 180 VAL A N 1
ATOM 1381 C CA . VAL A 1 180 ? 11.017 0.273 -15.887 1.00 75.56 180 VAL A CA 1
ATOM 1382 C C . VAL A 1 180 ? 11.980 1.284 -16.488 1.00 75.56 180 VAL A C 1
ATOM 1384 O O . VAL A 1 180 ? 13.129 1.380 -16.064 1.00 75.56 180 VAL A O 1
ATOM 1387 N N . SER A 1 181 ? 11.507 2.062 -17.457 1.00 73.94 181 SER A N 1
ATOM 1388 C CA . SER A 1 181 ? 12.260 3.164 -18.051 1.00 73.94 181 SER A CA 1
ATOM 1389 C C . SER A 1 181 ? 11.364 4.370 -18.311 1.00 73.94 181 SER A C 1
ATOM 1391 O O . SER A 1 181 ? 10.154 4.242 -18.495 1.00 73.94 181 SER A O 1
ATOM 1393 N N . VAL A 1 182 ? 11.954 5.563 -18.309 1.00 75.69 182 VAL A N 1
ATOM 1394 C CA . VAL A 1 182 ? 11.245 6.834 -18.487 1.00 75.69 182 VAL A CA 1
ATOM 1395 C C . VAL A 1 182 ? 11.875 7.598 -19.644 1.00 75.69 182 VAL A C 1
ATOM 1397 O O . VAL A 1 182 ? 13.088 7.785 -19.676 1.00 75.69 182 VAL A O 1
ATOM 1400 N N . ALA A 1 183 ? 11.045 8.066 -20.574 1.00 71.88 183 ALA A N 1
ATOM 1401 C CA . ALA A 1 183 ? 11.466 8.891 -21.704 1.00 71.88 183 ALA A CA 1
ATOM 1402 C C . ALA A 1 183 ? 10.402 9.952 -22.019 1.00 71.88 183 ALA A C 1
ATOM 1404 O O . ALA A 1 183 ? 9.226 9.762 -21.717 1.00 71.88 183 ALA A O 1
ATOM 1405 N N . SER A 1 184 ? 10.773 11.072 -22.644 1.00 74.62 184 SER A N 1
ATOM 1406 C CA . SER A 1 184 ? 9.804 12.093 -23.095 1.00 74.62 184 SER A CA 1
ATOM 1407 C C . SER A 1 184 ? 8.860 11.565 -24.184 1.00 74.62 184 SER A C 1
ATOM 1409 O O . SER A 1 184 ? 7.713 11.995 -24.307 1.00 74.62 184 SER A O 1
ATOM 1411 N N . SER A 1 185 ? 9.323 10.588 -24.962 1.00 77.75 185 SER A N 1
ATOM 1412 C CA . SER A 1 185 ? 8.529 9.839 -25.927 1.00 77.75 185 SER A CA 1
ATOM 1413 C C . SER A 1 185 ? 9.094 8.428 -26.090 1.00 77.75 185 SER A C 1
ATOM 1415 O O . SER A 1 185 ? 10.272 8.194 -25.838 1.00 77.75 185 SER A O 1
ATOM 1417 N N . TRP A 1 186 ? 8.241 7.496 -26.510 1.00 74.56 186 TRP A N 1
ATOM 1418 C CA . TRP A 1 186 ? 8.632 6.139 -26.873 1.00 74.56 186 TRP A CA 1
ATOM 1419 C C . TRP A 1 186 ? 8.266 5.910 -28.334 1.00 74.56 186 TRP A C 1
ATOM 1421 O O . TRP A 1 186 ? 7.109 6.090 -28.713 1.00 74.56 186 TRP A O 1
ATOM 1431 N N . THR A 1 187 ? 9.258 5.550 -29.143 1.00 79.06 187 THR A N 1
ATOM 1432 C CA . THR A 1 187 ? 9.080 5.051 -30.512 1.00 79.06 187 THR A CA 1
ATOM 1433 C C . THR A 1 187 ? 9.193 3.528 -30.512 1.00 79.06 187 THR A C 1
ATOM 1435 O O . THR A 1 187 ? 9.751 2.956 -29.574 1.00 79.06 187 THR A O 1
ATOM 1438 N N . GLY A 1 188 ? 8.708 2.863 -31.566 1.00 73.12 188 GLY A N 1
ATOM 1439 C CA . GLY A 1 188 ? 8.864 1.410 -31.713 1.00 73.12 188 GLY A CA 1
ATOM 1440 C C . GLY A 1 188 ? 10.326 0.962 -31.592 1.00 73.12 188 GLY A C 1
ATOM 1441 O O . GLY A 1 188 ? 10.622 0.027 -30.853 1.00 73.12 188 GLY A O 1
ATOM 1442 N N . ASP A 1 189 ? 11.252 1.702 -32.208 1.00 72.06 189 ASP A N 1
ATOM 1443 C CA . ASP A 1 189 ? 12.690 1.412 -32.142 1.00 72.06 189 ASP A CA 1
ATOM 1444 C C . ASP A 1 189 ? 13.272 1.599 -30.739 1.00 72.06 189 ASP A C 1
ATOM 1446 O O . ASP A 1 189 ? 14.067 0.777 -30.280 1.00 72.06 189 ASP A O 1
ATOM 1450 N N . ALA A 1 190 ? 12.861 2.652 -30.025 1.00 73.19 190 ALA A N 1
ATOM 1451 C CA . ALA A 1 190 ? 13.307 2.891 -28.655 1.00 73.19 190 ALA A CA 1
ATOM 1452 C C . ALA A 1 190 ? 12.807 1.791 -27.707 1.00 73.19 190 ALA A C 1
ATOM 1454 O O . ALA A 1 190 ? 13.574 1.305 -26.872 1.00 73.19 190 ALA A O 1
ATOM 1455 N N . ILE A 1 191 ? 11.550 1.358 -27.868 1.00 77.94 191 ILE A N 1
ATOM 1456 C CA . ILE A 1 191 ? 10.975 0.235 -27.115 1.00 77.94 191 ILE A CA 1
ATOM 1457 C C . ILE A 1 191 ? 11.745 -1.047 -27.439 1.00 77.94 191 ILE A C 1
ATOM 1459 O O . ILE A 1 191 ? 12.189 -1.734 -26.525 1.00 77.94 191 ILE A O 1
ATOM 1463 N N . ALA A 1 192 ? 11.981 -1.349 -28.718 1.00 75.44 192 ALA A N 1
ATOM 1464 C CA . ALA A 1 192 ? 12.718 -2.541 -29.132 1.00 75.44 192 ALA A CA 1
ATOM 1465 C C . ALA A 1 192 ? 14.159 -2.553 -28.595 1.00 75.44 192 ALA A C 1
ATOM 1467 O O . ALA A 1 192 ? 14.636 -3.583 -28.119 1.00 75.44 192 ALA A O 1
ATOM 1468 N N . ALA A 1 193 ? 14.853 -1.412 -28.629 1.00 76.69 193 ALA A N 1
ATOM 1469 C CA . ALA A 1 193 ? 16.192 -1.274 -28.065 1.00 76.69 193 ALA A CA 1
ATOM 1470 C C . ALA A 1 193 ? 16.195 -1.473 -26.544 1.00 76.69 193 ALA A C 1
ATOM 1472 O O . ALA A 1 193 ? 17.099 -2.115 -26.009 1.00 76.69 193 ALA A O 1
ATOM 1473 N N . PHE A 1 194 ? 15.183 -0.955 -25.847 1.00 77.50 194 PHE A N 1
ATOM 1474 C CA . PHE A 1 194 ? 15.014 -1.178 -24.417 1.00 77.50 194 PHE A CA 1
ATOM 1475 C C . PHE A 1 194 ? 14.734 -2.651 -24.102 1.00 77.50 194 PHE A C 1
ATOM 1477 O O . PHE A 1 194 ? 15.448 -3.235 -23.294 1.00 77.50 194 PHE A O 1
ATOM 1484 N N . LEU A 1 195 ? 13.788 -3.289 -24.794 1.00 77.44 195 LEU A N 1
ATOM 1485 C CA . LEU A 1 195 ? 13.477 -4.708 -24.607 1.00 77.44 195 LEU A CA 1
ATOM 1486 C C . LEU A 1 195 ? 14.680 -5.604 -24.899 1.00 77.44 195 LEU A C 1
ATOM 1488 O O . LEU A 1 195 ? 14.900 -6.560 -24.170 1.00 77.44 195 LEU A O 1
ATOM 1492 N N . LYS A 1 196 ? 15.502 -5.289 -25.909 1.00 77.12 196 LYS A N 1
ATOM 1493 C CA . LYS A 1 196 ? 16.757 -6.016 -26.169 1.00 77.12 196 LYS A CA 1
ATOM 1494 C C . LYS A 1 196 ? 17.722 -5.953 -24.989 1.00 77.12 196 LYS A C 1
ATOM 1496 O O . LYS A 1 196 ? 18.336 -6.965 -24.671 1.00 77.12 196 LYS A O 1
ATOM 1501 N N . LYS A 1 197 ? 17.833 -4.795 -24.330 1.00 78.44 197 LYS A N 1
ATOM 1502 C CA . LYS A 1 197 ? 18.643 -4.656 -23.110 1.00 78.44 197 LYS A CA 1
ATOM 1503 C C . LYS A 1 197 ? 18.072 -5.497 -21.972 1.00 78.44 197 LYS A C 1
ATOM 1505 O O . LYS A 1 197 ? 18.828 -6.236 -21.359 1.00 78.44 197 LYS A O 1
ATOM 1510 N N . VAL A 1 198 ? 16.755 -5.444 -21.764 1.00 75.69 198 VAL A N 1
ATOM 1511 C CA . VAL A 1 198 ? 16.065 -6.238 -20.733 1.00 75.69 198 VAL A CA 1
ATOM 1512 C C . VAL A 1 198 ? 16.203 -7.743 -20.997 1.00 75.69 198 VAL A C 1
ATOM 1514 O O . VAL A 1 198 ? 16.501 -8.501 -20.088 1.00 75.69 198 VAL A O 1
ATOM 1517 N N . MET A 1 199 ? 16.052 -8.205 -22.241 1.00 72.19 199 MET A N 1
ATOM 1518 C CA . MET A 1 199 ? 16.250 -9.618 -22.598 1.00 72.19 199 MET A CA 1
ATOM 1519 C C . MET A 1 199 ? 17.695 -10.068 -22.360 1.00 72.19 199 MET A C 1
ATOM 1521 O O . MET A 1 199 ? 17.918 -11.164 -21.852 1.00 72.19 199 MET A O 1
ATOM 1525 N N . ALA A 1 200 ? 18.672 -9.215 -22.684 1.00 70.44 200 ALA A N 1
ATOM 1526 C CA . ALA A 1 200 ? 20.080 -9.504 -22.438 1.00 70.44 200 ALA A CA 1
ATOM 1527 C C . ALA A 1 200 ? 20.417 -9.586 -20.940 1.00 70.44 200 ALA A C 1
ATOM 1529 O O . ALA A 1 200 ? 21.297 -10.359 -20.571 1.00 70.44 200 ALA A O 1
ATOM 1530 N N . SER A 1 201 ? 19.729 -8.822 -20.084 1.00 67.19 201 SER A N 1
ATOM 1531 C CA . SER A 1 201 ? 19.945 -8.857 -18.634 1.00 67.19 201 SER A CA 1
ATOM 1532 C C . SER A 1 201 ? 19.141 -9.943 -17.912 1.00 67.19 201 SER A C 1
ATOM 1534 O O . SER A 1 201 ? 19.600 -10.459 -16.898 1.00 67.19 201 SER A O 1
ATOM 1536 N N . VAL A 1 202 ? 17.980 -10.336 -18.444 1.00 63.84 202 VAL A N 1
ATOM 1537 C CA . VAL A 1 202 ? 17.072 -11.330 -17.837 1.00 63.84 202 VAL A CA 1
ATOM 1538 C C . VAL A 1 202 ? 17.309 -12.758 -18.358 1.00 63.84 202 VAL A C 1
ATOM 1540 O O . VAL A 1 202 ? 16.868 -13.718 -17.733 1.00 63.84 202 VAL A O 1
ATOM 1543 N N . GLY A 1 203 ? 18.033 -12.927 -19.470 1.00 54.72 203 GLY A N 1
ATOM 1544 C CA . GLY A 1 203 ? 18.476 -14.237 -19.968 1.00 54.72 203 GLY A CA 1
ATOM 1545 C C . GLY A 1 203 ? 17.437 -15.033 -20.770 1.00 54.72 203 GLY A C 1
ATOM 1546 O O . GLY A 1 203 ? 17.627 -16.226 -20.983 1.00 54.72 203 GLY A O 1
ATOM 1547 N N . GLY A 1 204 ? 16.353 -14.403 -21.237 1.00 55.03 204 GLY A N 1
ATOM 1548 C CA . GLY A 1 204 ? 15.228 -15.092 -21.882 1.00 55.03 204 GLY A CA 1
ATOM 1549 C C . GLY A 1 204 ? 14.794 -14.504 -23.226 1.00 55.03 204 GLY A C 1
ATOM 1550 O O . GLY A 1 204 ? 14.929 -13.306 -23.479 1.00 55.03 204 GLY A O 1
ATOM 1551 N N . ALA A 1 205 ? 14.235 -15.364 -24.084 1.00 48.97 205 ALA A N 1
ATOM 1552 C CA . ALA A 1 205 ? 13.533 -14.971 -25.303 1.00 48.97 205 ALA A CA 1
ATOM 1553 C C . ALA A 1 205 ? 12.056 -14.662 -24.999 1.00 48.97 205 ALA A C 1
ATOM 1555 O O . ALA A 1 205 ? 11.395 -15.380 -24.248 1.00 48.97 205 ALA A O 1
ATOM 1556 N N . LEU A 1 206 ? 11.539 -13.587 -25.596 1.00 51.59 206 LEU A N 1
ATOM 1557 C CA . LEU A 1 206 ? 10.167 -13.111 -25.415 1.00 51.59 206 LEU A CA 1
ATOM 1558 C C . LEU A 1 206 ? 9.148 -14.153 -25.927 1.00 51.59 206 LEU A C 1
ATOM 1560 O O . LEU A 1 206 ? 9.196 -14.505 -27.104 1.00 51.59 206 LEU A O 1
ATOM 1564 N N . SER A 1 207 ? 8.211 -14.620 -25.088 1.00 45.09 207 SER A N 1
ATOM 1565 C CA . SER A 1 207 ? 7.161 -15.561 -25.539 1.00 45.09 207 SER A CA 1
ATOM 1566 C C . SER A 1 207 ? 5.920 -14.851 -26.106 1.00 45.09 207 SER A C 1
ATOM 1568 O O . SER A 1 207 ? 5.341 -15.314 -27.084 1.00 45.09 207 SER A O 1
ATOM 1570 N N . ALA A 1 208 ? 5.538 -13.703 -25.532 1.00 45.56 208 ALA A N 1
ATOM 1571 C CA . ALA A 1 208 ? 4.459 -12.825 -25.989 1.00 45.56 208 ALA A CA 1
ATOM 1572 C C . ALA A 1 208 ? 4.538 -11.462 -25.272 1.00 45.56 208 ALA A C 1
ATOM 1574 O O . ALA A 1 208 ? 5.096 -11.388 -24.173 1.00 45.56 208 ALA A O 1
ATOM 1575 N N . TYR A 1 209 ? 3.962 -10.410 -25.873 1.00 47.94 209 TYR A N 1
ATOM 1576 C CA . TYR A 1 209 ? 3.715 -9.118 -25.220 1.00 47.94 209 TYR A CA 1
ATOM 1577 C C . TYR A 1 209 ? 2.224 -8.751 -25.245 1.00 47.94 209 TYR A C 1
ATOM 1579 O O . TYR A 1 209 ? 1.526 -9.031 -26.218 1.00 47.94 209 TYR A O 1
ATOM 1587 N N . LEU A 1 210 ? 1.747 -8.100 -24.184 1.00 44.53 210 LEU A N 1
ATOM 1588 C CA . LEU A 1 210 ? 0.416 -7.491 -24.100 1.00 44.53 210 LEU A CA 1
ATOM 1589 C C . LEU A 1 210 ? 0.574 -5.998 -23.808 1.00 44.53 210 LEU A C 1
ATOM 1591 O O . LEU A 1 210 ? 1.301 -5.653 -22.879 1.00 44.53 210 LEU A O 1
ATOM 1595 N N . ASP A 1 211 ? -0.085 -5.145 -24.595 1.00 43.19 211 ASP A N 1
ATOM 1596 C CA . ASP A 1 211 ? -0.160 -3.699 -24.354 1.00 43.19 211 ASP A CA 1
ATOM 1597 C C . ASP A 1 211 ? -1.232 -3.431 -23.291 1.00 43.19 211 ASP A C 1
ATOM 1599 O O . ASP A 1 211 ? -2.413 -3.736 -23.493 1.00 43.19 211 ASP A O 1
ATOM 1603 N N . ALA A 1 212 ? -0.808 -2.943 -22.129 1.00 40.16 212 ALA A N 1
ATOM 1604 C CA . ALA A 1 212 ? -1.702 -2.529 -21.060 1.00 40.16 212 ALA A CA 1
ATOM 1605 C C . ALA A 1 212 ? -1.790 -1.000 -21.043 1.00 40.16 212 ALA A C 1
ATOM 1607 O O . ALA A 1 212 ? -0.791 -0.297 -21.194 1.00 40.16 212 ALA A O 1
ATOM 1608 N N . ASP A 1 213 ? -3.014 -0.496 -20.897 1.00 33.03 213 ASP A N 1
ATOM 1609 C CA . ASP A 1 213 ? -3.305 0.929 -20.959 1.00 33.03 213 ASP A CA 1
ATOM 1610 C C . ASP A 1 213 ? -3.523 1.497 -19.542 1.00 33.03 213 ASP A C 1
ATOM 1612 O O . ASP A 1 213 ? -4.425 1.080 -18.808 1.00 33.03 213 ASP A O 1
ATOM 1616 N N . ARG A 1 214 ? -2.731 2.527 -19.204 1.00 40.84 214 ARG A N 1
ATOM 1617 C CA . ARG A 1 214 ? -2.880 3.482 -18.082 1.00 40.84 214 ARG A CA 1
ATOM 1618 C C . ARG A 1 214 ? -2.876 2.896 -16.653 1.00 40.84 214 ARG A C 1
ATOM 1620 O O . ARG A 1 214 ? -3.955 2.770 -16.087 1.00 40.84 214 ARG A O 1
ATOM 1627 N N . ILE A 1 215 ? -1.704 2.765 -15.990 1.00 48.16 215 ILE A N 1
ATOM 1628 C CA . ILE A 1 215 ? -1.461 3.072 -14.532 1.00 48.16 215 ILE A CA 1
ATOM 1629 C C . ILE A 1 215 ? 0.062 3.095 -14.119 1.00 48.16 215 ILE A C 1
ATOM 1631 O O . ILE A 1 215 ? 0.410 2.999 -12.946 1.00 48.16 215 ILE A O 1
ATOM 1635 N N . ALA A 1 216 ? 1.037 3.326 -15.006 1.00 49.97 216 ALA A N 1
ATOM 1636 C CA . ALA A 1 216 ? 2.477 3.080 -14.736 1.00 49.97 216 ALA A CA 1
ATOM 1637 C C . ALA A 1 216 ? 3.133 3.703 -13.483 1.00 49.97 216 ALA A C 1
ATOM 1639 O O . ALA A 1 216 ? 3.980 3.052 -12.880 1.00 49.97 216 ALA A O 1
ATOM 1640 N N . SER A 1 217 ? 2.798 4.923 -13.030 1.00 50.91 217 SER A N 1
ATOM 1641 C CA . SER A 1 217 ? 3.586 5.528 -11.922 1.00 50.91 217 SER A CA 1
ATOM 1642 C C . SER A 1 217 ? 3.423 4.822 -10.570 1.00 50.91 217 SER A C 1
ATOM 1644 O O . SER A 1 217 ? 4.226 5.038 -9.664 1.00 50.91 217 SER A O 1
ATOM 1646 N N . ARG A 1 218 ? 2.376 4.003 -10.420 1.00 58.84 218 ARG A N 1
ATOM 1647 C CA . ARG A 1 218 ? 2.081 3.246 -9.192 1.00 58.84 218 ARG A CA 1
ATOM 1648 C C . ARG A 1 218 ? 2.007 1.745 -9.428 1.00 58.84 218 ARG A C 1
ATOM 1650 O O . ARG A 1 218 ? 1.832 1.006 -8.467 1.00 58.84 218 ARG A O 1
ATOM 1657 N N . LEU A 1 219 ? 2.112 1.306 -10.681 1.00 63.84 219 LEU A N 1
ATOM 1658 C CA . LEU A 1 219 ? 1.946 -0.090 -11.067 1.00 63.84 219 LEU A CA 1
ATOM 1659 C C . LEU A 1 219 ? 2.998 -0.976 -10.396 1.00 63.84 219 LEU A C 1
ATOM 1661 O O . LEU A 1 219 ? 2.660 -2.019 -9.843 1.00 63.84 219 LEU A O 1
ATOM 1665 N N . SER A 1 220 ? 4.240 -0.493 -10.314 1.00 63.41 220 SER A N 1
ATOM 1666 C CA . SER A 1 220 ? 5.320 -1.209 -9.635 1.00 63.41 220 SER A CA 1
ATOM 1667 C C . SER A 1 220 ? 5.060 -1.423 -8.141 1.00 63.41 220 SER A C 1
ATOM 1669 O O . SER A 1 220 ? 5.493 -2.435 -7.604 1.00 63.41 220 SER A O 1
ATOM 1671 N N . ALA A 1 221 ? 4.298 -0.551 -7.463 1.00 64.19 221 ALA A N 1
ATOM 1672 C CA . ALA A 1 221 ? 3.907 -0.780 -6.067 1.00 64.19 221 ALA A CA 1
ATOM 1673 C C . ALA A 1 221 ? 2.945 -1.965 -5.890 1.00 64.19 221 ALA A C 1
ATOM 1675 O O . ALA A 1 221 ? 2.861 -2.502 -4.788 1.00 64.19 221 ALA A O 1
ATOM 1676 N N . PHE A 1 222 ? 2.220 -2.356 -6.941 1.00 67.06 222 PHE A N 1
ATOM 1677 C CA . PHE A 1 222 ? 1.335 -3.522 -6.925 1.00 67.06 222 PHE A CA 1
ATOM 1678 C C . PHE A 1 222 ? 2.036 -4.825 -7.314 1.00 67.06 222 PHE A C 1
ATOM 1680 O O . PHE A 1 222 ? 1.419 -5.873 -7.161 1.00 67.06 222 PHE A O 1
ATOM 1687 N N . CYS A 1 223 ? 3.277 -4.757 -7.805 1.00 66.44 223 CYS A N 1
ATOM 1688 C CA . CYS A 1 223 ? 4.015 -5.920 -8.284 1.00 66.44 223 CYS A CA 1
ATOM 1689 C C . CYS A 1 223 ? 4.672 -6.683 -7.127 1.00 66.44 223 CYS A C 1
ATOM 1691 O O . CYS A 1 223 ? 5.316 -6.090 -6.248 1.00 66.44 223 CYS A O 1
ATOM 1693 N N . GLY A 1 224 ? 4.543 -8.009 -7.171 1.00 72.75 224 GLY A N 1
ATOM 1694 C CA . GLY A 1 224 ? 5.038 -8.930 -6.152 1.00 72.75 224 GLY A CA 1
ATOM 1695 C C . GLY A 1 224 ? 4.389 -8.763 -4.771 1.00 72.75 224 GLY A C 1
ATOM 1696 O O . GLY A 1 224 ? 3.428 -8.017 -4.567 1.00 72.75 224 GLY A O 1
ATOM 1697 N N . SER A 1 225 ? 4.941 -9.462 -3.777 1.00 77.00 225 SER A N 1
ATOM 1698 C CA . SER A 1 225 ? 4.461 -9.379 -2.395 1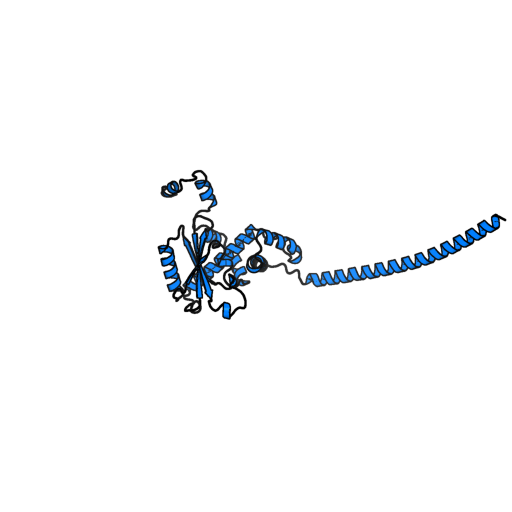.00 77.00 225 SER A CA 1
ATOM 1699 C C . SER A 1 225 ? 4.899 -8.078 -1.715 1.00 77.00 225 SER A C 1
ATOM 1701 O O . SER A 1 225 ? 6.049 -7.644 -1.845 1.00 77.00 225 SER A O 1
ATOM 1703 N N . PHE A 1 226 ? 4.001 -7.480 -0.932 1.00 83.56 226 PHE A N 1
ATOM 1704 C CA . PHE A 1 226 ? 4.310 -6.357 -0.049 1.00 83.56 226 PHE A CA 1
ATOM 1705 C C . PHE A 1 226 ? 4.615 -6.858 1.368 1.00 83.56 226 PHE A C 1
ATOM 1707 O O . PHE A 1 226 ? 3.801 -7.559 1.966 1.00 83.56 226 PHE A O 1
ATOM 1714 N N . SER A 1 227 ? 5.784 -6.487 1.892 1.00 87.88 227 SER A N 1
ATOM 1715 C CA . SER A 1 227 ? 6.293 -6.909 3.203 1.00 87.88 227 SER A CA 1
ATOM 1716 C C . SER A 1 227 ? 6.509 -5.731 4.159 1.00 87.88 227 SER A C 1
ATOM 1718 O O . SER A 1 227 ? 6.521 -4.559 3.765 1.00 87.88 227 SER A O 1
ATOM 1720 N N . ILE A 1 228 ? 6.738 -6.026 5.441 1.00 88.12 228 ILE A N 1
ATOM 1721 C CA . ILE A 1 228 ? 7.092 -4.989 6.418 1.00 88.12 228 ILE A CA 1
ATOM 1722 C C . ILE A 1 228 ? 8.497 -4.415 6.162 1.00 88.12 228 ILE A C 1
ATOM 1724 O O . ILE A 1 228 ? 8.757 -3.249 6.463 1.00 88.12 228 ILE A O 1
ATOM 1728 N N . GLU A 1 229 ? 9.385 -5.181 5.529 1.00 87.88 229 GLU A N 1
ATOM 1729 C CA . GLU A 1 229 ? 10.695 -4.736 5.045 1.00 87.88 229 GLU A CA 1
ATOM 1730 C C . GLU A 1 229 ? 10.550 -3.661 3.965 1.00 87.88 229 GLU A C 1
ATOM 1732 O O . GLU A 1 229 ? 11.251 -2.647 4.012 1.00 87.88 229 GLU A O 1
ATOM 1737 N N . ASP A 1 230 ? 9.594 -3.817 3.045 1.00 86.25 230 ASP A N 1
ATOM 1738 C CA . ASP A 1 230 ? 9.281 -2.779 2.059 1.00 86.25 230 ASP A CA 1
ATOM 1739 C C . ASP A 1 230 ? 8.829 -1.486 2.755 1.00 86.25 230 ASP A C 1
ATOM 1741 O O . ASP A 1 230 ? 9.267 -0.393 2.391 1.00 86.25 230 ASP A O 1
ATOM 1745 N N . ALA A 1 231 ? 8.012 -1.590 3.810 1.00 89.69 231 ALA A N 1
ATOM 1746 C CA . ALA A 1 231 ? 7.588 -0.431 4.596 1.00 89.69 231 ALA A CA 1
ATOM 1747 C C . ALA A 1 231 ? 8.767 0.281 5.290 1.00 89.69 231 ALA A C 1
ATOM 1749 O O . ALA A 1 231 ? 8.770 1.513 5.373 1.00 89.69 231 ALA A O 1
ATOM 1750 N N . LYS A 1 232 ? 9.795 -0.457 5.738 1.00 91.25 232 LYS A N 1
ATOM 1751 C CA . LYS A 1 232 ? 11.045 0.133 6.260 1.00 91.25 232 LYS A CA 1
ATOM 1752 C C . LYS A 1 232 ? 11.784 0.900 5.160 1.00 91.25 232 LYS A C 1
ATOM 1754 O O . LYS A 1 232 ? 12.159 2.054 5.370 1.00 91.25 232 LYS A O 1
ATOM 1759 N N . LYS A 1 233 ? 11.923 0.309 3.968 1.00 89.38 233 LYS A N 1
ATOM 1760 C CA . LYS A 1 233 ? 12.575 0.951 2.810 1.00 89.38 233 LYS A CA 1
ATOM 1761 C C . LYS A 1 233 ? 11.840 2.218 2.356 1.00 89.38 233 LYS A C 1
ATOM 1763 O O . LYS A 1 233 ? 12.478 3.222 2.061 1.00 89.38 233 LYS A O 1
ATOM 1768 N N . VAL A 1 234 ? 10.504 2.238 2.407 1.00 89.50 234 VAL A N 1
ATOM 1769 C CA . VAL A 1 234 ? 9.685 3.435 2.111 1.00 89.50 234 VAL A CA 1
ATOM 1770 C C . VAL A 1 234 ? 10.040 4.630 3.006 1.00 89.50 234 VAL A C 1
ATOM 1772 O O . VAL A 1 234 ? 9.949 5.783 2.569 1.00 89.50 234 VAL A O 1
ATOM 1775 N N . ILE A 1 235 ? 10.438 4.389 4.259 1.00 89.31 235 ILE A N 1
ATOM 1776 C CA . ILE A 1 235 ? 10.895 5.458 5.158 1.00 89.31 235 ILE A CA 1
ATOM 1777 C C . ILE A 1 235 ? 12.268 5.980 4.734 1.00 89.31 235 ILE A C 1
ATOM 1779 O O . ILE A 1 235 ? 12.491 7.188 4.837 1.00 89.31 235 ILE A O 1
ATOM 1783 N N . ALA A 1 236 ? 13.145 5.092 4.261 1.00 87.56 236 ALA A N 1
ATOM 1784 C CA . ALA A 1 236 ? 14.507 5.420 3.855 1.00 87.56 236 ALA A CA 1
ATOM 1785 C C . ALA A 1 236 ? 14.562 6.285 2.586 1.00 87.56 236 ALA A C 1
ATOM 1787 O O . ALA A 1 236 ? 15.451 7.123 2.484 1.00 87.56 236 ALA A O 1
ATOM 1788 N N . ILE A 1 237 ? 13.586 6.160 1.674 1.00 84.38 237 ILE A N 1
ATOM 1789 C CA . ILE A 1 237 ? 13.516 7.020 0.483 1.00 84.38 237 ILE A CA 1
ATOM 1790 C C . ILE A 1 237 ? 13.333 8.486 0.893 1.00 84.38 237 ILE A C 1
ATOM 1792 O O . ILE A 1 237 ? 12.316 8.890 1.481 1.00 84.38 237 ILE A O 1
ATOM 1796 N N . SER A 1 238 ? 14.316 9.305 0.547 1.00 81.44 238 SER A N 1
ATOM 1797 C CA . SER A 1 238 ? 14.324 10.738 0.806 1.00 81.44 238 SER A CA 1
ATOM 1798 C C . SER A 1 238 ? 13.348 11.488 -0.108 1.00 81.44 238 SER A C 1
ATOM 1800 O O . SER A 1 238 ? 12.920 11.016 -1.162 1.00 81.44 238 SER A O 1
ATOM 1802 N N . VAL A 1 239 ? 12.977 12.708 0.295 1.00 76.31 239 VAL A N 1
ATOM 1803 C CA . VAL A 1 239 ? 12.188 13.598 -0.575 1.00 76.31 239 VAL A CA 1
ATOM 1804 C C . VAL A 1 239 ? 12.989 13.979 -1.820 1.00 76.31 239 VAL A C 1
ATOM 1806 O O . VAL A 1 239 ? 12.395 14.125 -2.877 1.00 76.31 239 VAL A O 1
ATOM 1809 N N . ALA A 1 240 ? 14.315 14.101 -1.712 1.00 72.38 240 ALA A N 1
ATOM 1810 C CA . ALA A 1 240 ? 15.186 14.396 -2.843 1.00 72.38 240 ALA A CA 1
ATOM 1811 C C . ALA A 1 240 ? 15.183 13.254 -3.866 1.00 72.38 240 ALA A C 1
ATOM 1813 O O . ALA A 1 240 ? 14.931 13.515 -5.030 1.00 72.38 240 ALA A O 1
ATOM 1814 N N . GLU A 1 241 ? 15.350 12.000 -3.443 1.00 70.62 241 GLU A N 1
ATOM 1815 C CA . GLU A 1 241 ? 15.281 10.832 -4.338 1.00 70.62 241 GLU A CA 1
ATOM 1816 C C . GLU A 1 241 ? 13.898 10.675 -4.964 1.00 70.62 241 GLU A C 1
ATOM 1818 O O . GLU A 1 241 ? 13.781 10.467 -6.170 1.00 70.62 241 GLU A O 1
ATOM 1823 N N . GLN A 1 242 ? 12.842 10.843 -4.163 1.00 69.00 242 GLN A N 1
ATOM 1824 C CA . GLN A 1 242 ? 11.472 10.863 -4.664 1.00 69.00 242 GLN A CA 1
ATOM 1825 C C . GLN A 1 242 ? 11.290 11.975 -5.704 1.00 69.00 242 GLN A C 1
ATOM 1827 O O . GLN A 1 242 ? 10.724 11.733 -6.763 1.00 69.00 242 GLN A O 1
ATOM 1832 N N . ASN A 1 243 ? 11.777 13.185 -5.424 1.00 63.81 243 ASN A N 1
ATOM 1833 C CA . ASN A 1 243 ? 11.708 14.311 -6.344 1.00 63.81 243 ASN A CA 1
ATOM 1834 C C . ASN A 1 243 ? 12.554 14.076 -7.587 1.00 63.81 243 ASN A C 1
ATOM 1836 O O . ASN A 1 243 ? 12.080 14.414 -8.649 1.00 63.81 243 ASN A O 1
ATOM 1840 N N . SER A 1 244 ? 13.741 13.484 -7.506 1.00 63.59 244 SER A N 1
ATOM 1841 C CA . SER A 1 244 ? 14.564 13.157 -8.676 1.00 63.59 244 SER A CA 1
ATOM 1842 C C . SER A 1 244 ? 13.877 12.121 -9.562 1.00 63.59 244 SER A C 1
ATOM 1844 O O . SER A 1 244 ? 13.782 12.333 -10.765 1.00 63.59 244 SER A O 1
ATOM 1846 N N . ALA A 1 245 ? 13.296 11.072 -8.970 1.00 59.41 245 ALA A N 1
ATOM 1847 C CA . ALA A 1 245 ? 12.478 10.099 -9.696 1.00 59.41 245 ALA A CA 1
ATOM 1848 C C . ALA A 1 245 ? 11.212 10.734 -10.309 1.00 59.41 245 ALA A C 1
ATOM 1850 O O . ALA A 1 245 ? 10.750 10.303 -11.362 1.00 59.41 245 ALA A O 1
ATOM 1851 N N . MET A 1 246 ? 10.657 11.771 -9.669 1.00 53.28 246 MET A N 1
ATOM 1852 C CA . MET A 1 246 ? 9.513 12.539 -10.182 1.00 53.28 246 MET A CA 1
ATOM 1853 C C . MET A 1 246 ? 9.891 13.663 -11.162 1.00 53.28 246 MET A C 1
ATOM 1855 O O . MET A 1 246 ? 9.048 14.069 -11.953 1.00 53.28 246 MET A O 1
ATOM 1859 N N . ASN A 1 247 ? 11.112 14.196 -11.098 1.00 43.28 247 ASN A N 1
ATOM 1860 C CA . ASN A 1 247 ? 11.572 15.387 -11.820 1.00 43.28 247 ASN A CA 1
ATOM 1861 C C . ASN A 1 247 ? 12.376 15.036 -13.076 1.00 43.28 247 ASN A C 1
ATOM 1863 O O . ASN A 1 247 ? 12.968 15.931 -13.676 1.00 43.28 247 ASN A O 1
ATOM 1867 N N . CYS A 1 248 ? 12.339 13.788 -13.551 1.00 42.34 248 CYS A N 1
ATOM 1868 C CA . CYS A 1 248 ? 12.830 13.400 -14.882 1.00 42.34 248 CYS A CA 1
ATOM 1869 C C . CYS A 1 248 ? 12.011 14.007 -16.055 1.00 42.34 248 CYS A C 1
ATOM 1871 O O . CYS A 1 248 ? 11.922 13.429 -17.133 1.00 42.34 248 CYS A O 1
ATOM 1873 N N . GLY A 1 249 ? 11.407 15.181 -15.867 1.00 40.38 249 GLY A N 1
ATOM 1874 C CA . GLY A 1 249 ? 10.655 15.935 -16.863 1.00 40.38 249 GLY A CA 1
ATOM 1875 C C . GLY A 1 249 ? 9.676 16.886 -16.179 1.00 40.38 249 GLY A C 1
ATOM 1876 O O . GLY A 1 249 ? 8.929 16.476 -15.296 1.00 40.38 249 GLY A O 1
ATOM 1877 N N . GLY A 1 250 ? 9.691 18.165 -16.565 1.00 38.22 250 GLY A N 1
ATOM 1878 C CA . GLY A 1 250 ? 8.920 19.236 -15.929 1.00 38.22 250 GLY A CA 1
ATOM 1879 C C . GLY A 1 250 ? 7.457 18.879 -15.626 1.00 38.22 250 GLY A C 1
ATOM 1880 O O . GLY A 1 250 ? 6.756 18.266 -16.430 1.00 38.22 250 GLY A O 1
ATOM 1881 N N . SER A 1 251 ? 7.001 19.290 -14.440 1.00 38.75 251 SER A N 1
ATOM 1882 C CA . SER A 1 251 ? 5.635 19.087 -13.948 1.00 38.75 251 SER A CA 1
ATOM 1883 C C . SER A 1 251 ? 4.581 19.498 -14.983 1.00 38.75 251 SER A C 1
ATOM 1885 O O . SER A 1 251 ? 4.597 20.625 -15.480 1.00 38.75 251 SER A O 1
ATOM 1887 N N . LEU A 1 252 ? 3.601 18.618 -15.228 1.00 38.00 252 LEU A N 1
ATOM 1888 C CA . LEU A 1 252 ? 2.416 18.876 -16.063 1.00 38.00 252 LEU A CA 1
ATOM 1889 C C . LEU A 1 252 ? 1.672 20.160 -15.673 1.00 38.00 252 LEU A C 1
ATOM 1891 O O . LEU A 1 252 ? 0.935 20.694 -16.487 1.00 38.00 252 LEU A O 1
ATOM 1895 N N . ILE A 1 253 ? 1.851 20.679 -14.455 1.00 37.91 253 ILE A N 1
ATOM 1896 C CA . ILE A 1 253 ? 1.244 21.947 -14.030 1.00 37.91 253 ILE A CA 1
ATOM 1897 C C . ILE A 1 253 ? 1.904 23.147 -14.732 1.00 37.91 253 ILE A C 1
ATOM 1899 O O . ILE A 1 253 ? 1.193 24.078 -15.103 1.00 37.91 253 ILE A O 1
ATOM 1903 N N . LYS A 1 254 ? 3.225 23.111 -14.972 1.00 40.22 254 LYS A N 1
ATOM 1904 C CA . LYS A 1 254 ? 3.918 24.121 -15.794 1.00 40.22 254 LYS A CA 1
ATOM 1905 C C . LYS A 1 254 ? 3.494 23.996 -17.257 1.00 40.22 254 LYS A C 1
ATOM 1907 O O . LYS A 1 254 ? 2.972 24.952 -17.813 1.00 40.22 254 LYS A O 1
ATOM 1912 N N . LEU A 1 255 ? 3.570 22.785 -17.816 1.00 38.22 255 LEU A N 1
ATOM 1913 C CA . LEU A 1 255 ? 3.210 22.529 -19.216 1.00 38.22 255 LEU A CA 1
ATOM 1914 C C . LEU A 1 255 ? 1.753 22.916 -19.523 1.00 38.22 255 LEU A C 1
ATOM 1916 O O . LEU A 1 255 ? 1.460 23.519 -20.545 1.00 38.22 255 LEU A O 1
ATOM 1920 N N . ARG A 1 256 ? 0.819 22.625 -18.610 1.00 38.22 256 ARG A N 1
ATOM 1921 C CA . ARG A 1 256 ? -0.603 22.950 -18.786 1.00 38.22 256 ARG A CA 1
ATOM 1922 C C . ARG A 1 256 ? -0.872 24.454 -18.691 1.00 38.22 256 ARG A C 1
ATOM 1924 O O . ARG A 1 256 ? -1.772 24.925 -19.372 1.00 38.22 256 ARG A O 1
ATOM 1931 N N . ARG A 1 257 ? -0.097 25.212 -17.905 1.00 44.62 257 ARG A N 1
ATOM 1932 C CA . ARG A 1 257 ? -0.197 26.682 -17.849 1.00 44.62 257 ARG A CA 1
ATOM 1933 C C . ARG A 1 257 ? 0.303 27.341 -19.138 1.00 44.62 257 ARG A C 1
ATOM 1935 O O . ARG A 1 257 ? -0.256 28.356 -19.534 1.00 44.62 257 ARG A O 1
ATOM 1942 N N . ASP A 1 258 ? 1.288 26.728 -19.787 1.00 47.28 258 ASP A N 1
ATOM 1943 C CA . ASP A 1 258 ? 1.926 27.260 -20.995 1.00 47.28 258 ASP A CA 1
ATOM 1944 C C . ASP A 1 258 ? 1.229 26.793 -22.295 1.00 47.28 258 ASP A C 1
ATOM 1946 O O . ASP A 1 258 ? 1.251 27.501 -23.296 1.00 47.28 258 ASP A O 1
ATOM 1950 N N . VAL A 1 259 ? 0.546 25.638 -22.280 1.00 40.12 259 VAL A N 1
ATOM 1951 C CA . VAL A 1 259 ? -0.212 25.089 -23.429 1.00 40.12 259 VAL A CA 1
ATOM 1952 C C . VAL A 1 259 ? -1.645 25.634 -23.512 1.00 40.12 259 VAL A C 1
ATOM 1954 O O . VAL A 1 259 ? -2.174 25.807 -24.608 1.00 40.12 259 VAL A O 1
ATOM 1957 N N . LEU A 1 260 ? -2.302 25.919 -22.379 1.00 42.03 260 LEU A N 1
ATOM 1958 C CA . LEU A 1 260 ? -3.696 26.399 -22.363 1.00 42.03 260 LEU A CA 1
ATOM 1959 C C . LEU A 1 260 ? -3.953 27.718 -23.131 1.00 42.03 260 LEU A C 1
ATOM 1961 O O . LEU A 1 260 ? -5.048 27.850 -23.675 1.00 42.03 260 LEU A O 1
ATOM 1965 N N . PRO A 1 261 ? -3.004 28.667 -23.250 1.00 50.25 261 PRO A N 1
ATOM 1966 C CA . PRO A 1 261 ? -3.160 29.841 -24.116 1.00 50.25 261 PRO A CA 1
ATOM 1967 C C . PRO A 1 261 ? -3.079 29.540 -25.626 1.00 50.25 261 PRO A C 1
ATOM 1969 O O . PRO A 1 261 ? -3.390 30.411 -26.437 1.00 50.25 261 PRO A O 1
ATOM 1972 N N . HIS A 1 262 ? -2.646 28.338 -26.027 1.00 44.81 262 HIS A N 1
ATOM 1973 C CA . HIS A 1 262 ? -2.291 27.990 -27.410 1.00 44.81 262 HIS A CA 1
ATOM 1974 C C . HIS A 1 262 ? -2.960 26.688 -27.876 1.00 44.81 262 HIS A C 1
ATOM 1976 O O . HIS A 1 262 ? -2.314 25.769 -28.386 1.00 44.81 262 HIS A O 1
ATOM 1982 N N . VAL A 1 263 ? -4.281 26.596 -27.706 1.00 39.16 263 VAL A N 1
ATOM 1983 C CA . VAL A 1 263 ? -5.062 25.443 -28.174 1.00 39.16 263 VAL A CA 1
ATOM 1984 C C . VAL A 1 263 ? -4.939 25.326 -29.702 1.00 39.16 263 VAL A C 1
ATOM 1986 O O . VAL A 1 263 ? -5.335 26.233 -30.428 1.00 39.16 263 VAL A O 1
ATOM 1989 N N . GLY A 1 264 ? -4.372 24.214 -30.183 1.00 43.62 264 GLY A N 1
ATOM 1990 C CA . GLY A 1 264 ? -4.237 23.903 -31.615 1.00 43.62 264 GLY A CA 1
ATOM 1991 C C . GLY A 1 264 ? -2.902 24.271 -32.274 1.00 43.62 264 GLY A C 1
ATOM 1992 O O . GLY A 1 264 ? -2.821 24.209 -33.494 1.00 43.62 264 GLY A O 1
ATOM 1993 N N . LYS A 1 265 ? -1.868 24.654 -31.509 1.00 46.44 265 LYS A N 1
ATOM 1994 C CA . LYS A 1 265 ? -0.527 24.985 -32.040 1.00 46.44 265 LYS A CA 1
ATOM 1995 C C . LYS A 1 265 ? 0.600 24.333 -31.234 1.00 46.44 265 LYS A C 1
ATOM 1997 O O . LYS A 1 265 ? 1.491 25.009 -30.720 1.00 46.44 265 LYS A O 1
ATOM 2002 N N . LEU A 1 266 ? 0.541 23.011 -31.080 1.00 40.41 266 LEU A N 1
ATOM 2003 C CA . LEU A 1 266 ? 1.572 22.244 -30.366 1.00 40.41 266 LEU A CA 1
ATOM 2004 C C . LEU A 1 266 ? 2.944 22.327 -31.059 1.00 40.41 266 LEU A C 1
ATOM 2006 O O . LEU A 1 266 ? 3.964 22.185 -30.386 1.00 40.41 266 LEU A O 1
ATOM 2010 N N . GLU A 1 267 ? 2.989 22.631 -32.361 1.00 47.56 267 GLU A N 1
ATOM 2011 C CA . GLU A 1 267 ? 4.236 22.769 -33.125 1.00 47.56 267 GLU A CA 1
ATOM 2012 C C . GLU A 1 267 ? 5.072 23.988 -32.699 1.00 47.56 267 GLU A C 1
ATOM 2014 O O . GLU A 1 267 ? 6.290 23.988 -32.859 1.00 47.56 267 GLU A O 1
ATOM 2019 N N . VAL A 1 268 ? 4.448 25.012 -32.104 1.00 50.16 268 VAL A N 1
ATOM 2020 C CA . VAL A 1 268 ? 5.131 26.253 -31.689 1.00 50.16 268 VAL A CA 1
ATOM 2021 C C . VAL A 1 268 ? 6.030 26.026 -30.466 1.00 50.16 268 VAL A C 1
ATOM 2023 O O . VAL A 1 268 ? 7.039 26.708 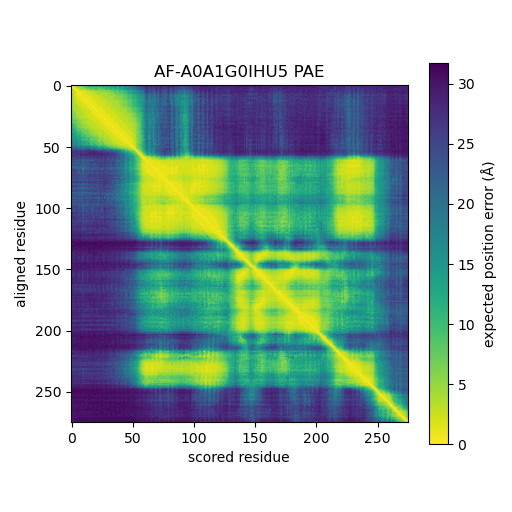-30.302 1.00 50.16 268 VAL A O 1
ATOM 2026 N N . LEU A 1 269 ? 5.719 25.029 -29.631 1.00 44.34 269 LEU A N 1
ATOM 2027 C CA . LEU A 1 269 ? 6.526 24.686 -28.453 1.00 44.34 269 LEU A CA 1
ATOM 2028 C C . LEU A 1 269 ? 7.789 23.888 -28.807 1.00 44.34 269 LEU A C 1
ATOM 2030 O O . LEU A 1 269 ? 8.753 23.915 -28.050 1.00 44.34 269 LEU A O 1
ATOM 2034 N N . ALA A 1 270 ? 7.807 23.214 -29.960 1.00 44.50 270 ALA A N 1
ATOM 2035 C CA . ALA A 1 270 ? 8.976 22.480 -30.445 1.00 44.50 270 ALA A CA 1
ATOM 2036 C C . ALA A 1 270 ? 10.050 23.398 -31.063 1.00 44.50 270 ALA A C 1
ATOM 2038 O O . ALA A 1 270 ? 11.179 22.965 -31.274 1.00 44.50 270 ALA A O 1
ATOM 2039 N N . GLN A 1 271 ? 9.709 24.659 -31.351 1.00 44.91 271 GLN A N 1
ATOM 2040 C CA . GLN A 1 271 ? 10.589 25.626 -32.015 1.00 44.91 271 GLN A CA 1
ATOM 2041 C C . GLN A 1 271 ? 11.313 26.577 -31.052 1.00 44.91 271 GLN A C 1
ATOM 2043 O O . GLN A 1 271 ? 12.005 27.480 -31.513 1.00 44.91 271 GLN A O 1
ATOM 2048 N N . GLN A 1 272 ? 11.174 26.410 -29.734 1.00 42.56 272 GLN A N 1
ATOM 2049 C CA . GLN A 1 272 ? 11.941 27.207 -28.774 1.00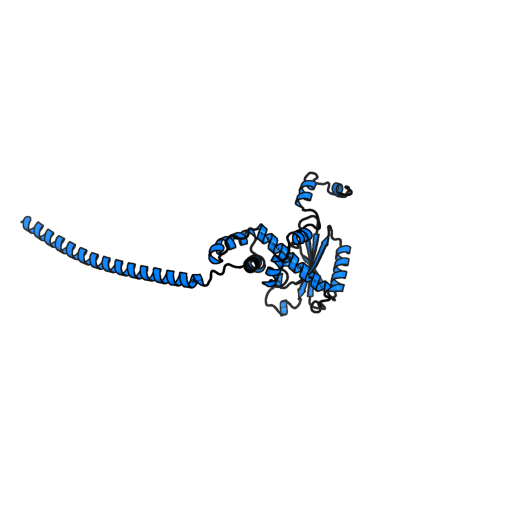 42.56 272 GLN A CA 1
ATOM 2050 C C . GLN A 1 272 ? 13.233 26.469 -28.398 1.00 42.56 272 GLN A C 1
ATOM 2052 O O . GLN A 1 272 ? 13.162 25.469 -27.682 1.00 42.56 272 GLN A O 1
ATOM 2057 N N . PRO A 1 273 ? 14.413 26.925 -28.866 1.00 38.66 273 PRO A N 1
ATOM 2058 C CA . PRO A 1 273 ? 15.671 26.362 -28.416 1.00 38.66 273 PRO A CA 1
ATOM 2059 C C . PRO A 1 273 ? 15.965 26.885 -27.003 1.00 38.66 273 PRO A C 1
ATOM 2061 O O . PRO A 1 273 ? 15.999 28.090 -26.775 1.00 38.66 273 PRO A O 1
ATOM 2064 N N . GLU A 1 274 ? 16.139 25.938 -26.082 1.00 42.72 274 GLU A N 1
ATOM 2065 C CA . GLU A 1 274 ? 16.738 26.050 -24.744 1.00 42.72 274 GLU A CA 1
ATOM 2066 C C . GLU A 1 274 ? 16.252 27.175 -23.804 1.00 42.72 274 GLU A C 1
ATOM 2068 O O . GLU A 1 274 ? 16.653 28.337 -23.897 1.00 42.72 274 GLU A O 1
ATOM 2073 N N . ARG A 1 275 ? 15.483 26.772 -22.781 1.00 33.53 275 ARG A N 1
ATOM 2074 C CA . ARG A 1 275 ? 15.463 27.400 -21.449 1.00 33.53 275 ARG A CA 1
ATOM 2075 C C . ARG A 1 275 ? 15.322 26.360 -20.346 1.00 33.53 275 ARG A C 1
ATOM 2077 O O . ARG A 1 275 ? 14.491 25.440 -20.511 1.00 33.53 275 ARG A O 1
#

Solvent-accessible surface area (backbone atoms only — not comparable to full-atom values): 15201 Å² total; per-residue (Å²): 123,66,72,62,52,57,52,52,53,48,52,52,51,51,51,51,52,56,51,52,54,53,51,52,52,54,51,51,54,52,52,52,52,53,50,52,53,49,50,53,50,49,53,54,49,51,53,51,48,51,62,58,52,65,78,54,60,59,54,60,52,73,45,54,50,46,33,56,55,48,44,40,37,69,73,62,65,41,54,47,64,55,46,26,51,52,42,49,72,41,16,80,64,42,48,45,93,68,54,59,50,37,66,58,49,51,51,48,46,41,33,33,14,47,52,42,48,49,50,28,52,52,38,51,72,67,68,48,74,50,75,72,52,56,77,58,49,38,38,34,40,31,59,12,77,35,76,27,58,21,34,29,42,37,36,32,37,33,54,62,58,42,75,81,76,42,102,61,80,92,47,56,53,65,23,40,56,61,46,74,50,75,33,72,69,82,50,74,67,57,50,52,55,50,49,53,52,51,30,68,59,45,71,30,77,87,76,47,77,44,86,44,82,69,60,47,73,49,47,42,48,39,31,35,85,88,50,67,66,53,28,48,51,33,67,68,56,44,71,66,59,52,44,53,74,50,56,74,29,68,52,46,70,60,54,50,64,66,42,67,87,44,82,92,49,74,69,64,69,76,69,62,82,85,133

Mean predicted aligned error: 16.9 Å

Nearest PDB structures (foldseek):
  6cik-assembly1_A  TM=3.544E-01  e=1.178E-02  Mus musculus
  6cil-assembly1_A  TM=3.630E-01  e=5.542E-02  Mus musculus
  6cim-assembly1_A  TM=3.421E-01  e=1.237E-01  Mus musculus
  7nie-assembly1_C  TM=3.923E-01  e=2.443E+00  Sus scrofa
  3emn-assembly1_X  TM=3.833E-01  e=3.447E+00  Mus musculus

pLDDT: mean 73.29, std 18.18, range [33.03, 96.06]

Foldseek 3Di:
DVVVVVVVVVVVVVVVVVVVVVVVVVVVVVVVVVVVVVVVVVVVVVVVCVVVLVVQAPQDDQLRLLLVLLCCCQVVVDQLQRSQVVCVVCCVRNVPPHRDHSVSSVLLLLLLLVVLQVVLVVCLVVLNAPPQPAPFKAKEWEWADAQALKIKIWIKIAGNCCVVPDPDDDDQQRIHTNHMDIDSDDDPVNVVVVVVSSCVSNVYDHPYYHYDYDDPSNSSSNHHDDDSVSSVSSVVQDPVNSVVVRVPHDGVVVVCVVCVVPPPCPVVVVPDPDD

Secondary structure (DSSP, 8-state):
-HHHHHHHHHHHHHHHHHHHHHHHHHHHHHHHHHHHHHHHHHHHHHHHHHHHHTTS-----HHHHHHHHHHHHHTT---HHHHHHHHHHTTTTTT-SSPPPHHHHHHHHHHHHHHHHHHHHHHHHTT---S--SSSEEEEEEEEE-SSSPEEEEEEEEETTHHHH-SS---GGGEEEEEEEEES---HHHHHHHHHHHHHHHT-----EEEEES-HHHHGGGSS---HHHHHHHHHS-HHHHHHHH-SS--HHHHHHHHTT-TT-GGGGGG----

Sequence (275 aa):
MELTKARDDWKIKAKNRGAVARVLRKELVRIKANRNASLKKIVVLEEKLKSQGAALSIKPDKVTLIHITLSLFLVGRIGFRAISRVLKVLSSKLGIAKAPCAQTISNWVMRLSIVKIQAAIEFEKAGGLVRDITNGYVWMIDLSIGLGAGKILSVLALNLNHHAQLDHAPTLQDVECVAVSVASSWTGDAIAAFLKKVMASVGGALSAYLDADRIASRLSAFCGSFSIEDAKKVIAISVAEQNSAMNCGGSLIKLRRDVLPHVGKLEVLAQQPER